Protein AF-A0AB36J7M0-F1 (afdb_monomer)

Structure (mmCIF, N/CA/C/O backbone):
data_AF-A0AB36J7M0-F1
#
_entry.id   AF-A0AB36J7M0-F1
#
loop_
_atom_site.group_PDB
_atom_site.id
_atom_site.type_symbol
_atom_site.label_atom_id
_atom_site.label_alt_id
_atom_site.label_comp_id
_atom_site.label_asym_id
_atom_site.label_entity_id
_atom_site.label_seq_id
_atom_site.pdbx_PDB_ins_code
_atom_site.Cartn_x
_atom_site.Cartn_y
_atom_site.Cartn_z
_atom_site.occupancy
_atom_site.B_iso_or_equiv
_atom_site.auth_seq_id
_atom_site.auth_comp_id
_atom_site.auth_asym_id
_atom_site.auth_atom_id
_atom_site.pdbx_PDB_model_num
ATOM 1 N N . MET A 1 1 ? 57.079 -39.376 -57.443 1.00 35.09 1 MET A N 1
ATOM 2 C CA . MET A 1 1 ? 57.302 -38.220 -56.538 1.00 35.09 1 MET A CA 1
ATOM 3 C C . MET A 1 1 ? 55.930 -37.737 -56.075 1.00 35.09 1 MET A C 1
ATOM 5 O O . MET A 1 1 ? 55.043 -37.752 -56.910 1.00 35.09 1 MET A O 1
ATOM 9 N N . LEU A 1 2 ? 55.649 -37.366 -54.824 1.00 32.50 2 LEU A N 1
ATOM 10 C CA . LEU A 1 2 ? 56.420 -37.391 -53.570 1.00 32.50 2 LEU A CA 1
ATOM 11 C C . LEU A 1 2 ? 55.411 -37.591 -52.403 1.00 32.50 2 LEU A C 1
ATOM 13 O O . LEU A 1 2 ? 54.266 -37.167 -52.522 1.00 32.50 2 LEU A O 1
ATOM 17 N N . LYS A 1 3 ? 55.799 -38.225 -51.286 1.00 41.00 3 LYS A N 1
ATOM 18 C CA . LYS A 1 3 ? 54.944 -38.325 -50.079 1.00 41.00 3 LYS A CA 1
ATOM 19 C C . LYS A 1 3 ? 54.839 -36.967 -49.371 1.00 41.00 3 LYS A C 1
ATOM 21 O O . LYS A 1 3 ? 55.890 -36.408 -49.084 1.00 41.00 3 LYS A O 1
ATOM 26 N N . VAL A 1 4 ? 53.648 -36.589 -48.891 1.00 39.72 4 VAL A N 1
ATOM 27 C CA . VAL A 1 4 ? 53.460 -36.033 -47.529 1.00 39.72 4 VAL A CA 1
ATOM 28 C C . VAL A 1 4 ? 52.104 -36.489 -46.975 1.00 39.72 4 VAL A C 1
ATOM 30 O O . VAL A 1 4 ? 51.071 -36.315 -47.60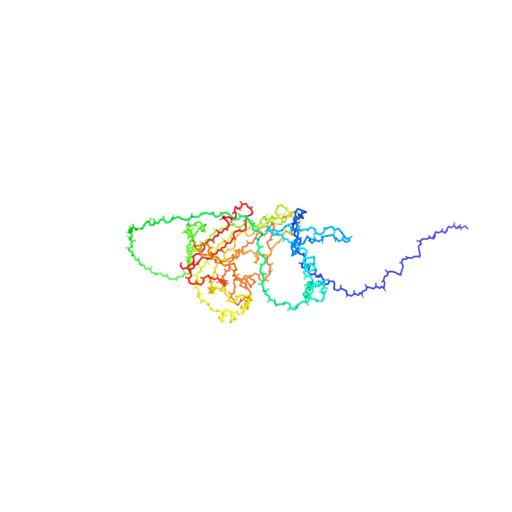9 1.00 39.72 4 VAL A O 1
ATOM 33 N N . THR A 1 5 ? 52.107 -37.058 -45.771 1.00 45.00 5 THR A N 1
ATOM 34 C CA . THR A 1 5 ? 50.907 -37.370 -44.978 1.00 45.00 5 THR A CA 1
ATOM 35 C C . THR A 1 5 ? 50.691 -36.312 -43.898 1.00 45.00 5 THR A C 1
ATOM 37 O O . THR A 1 5 ? 51.617 -36.069 -43.125 1.00 45.00 5 THR A O 1
ATOM 40 N N . SER A 1 6 ? 49.473 -35.791 -43.726 1.00 40.50 6 SER A N 1
ATOM 41 C CA . SER A 1 6 ? 49.080 -35.090 -42.493 1.00 40.50 6 SER A CA 1
ATOM 42 C C . SER A 1 6 ? 47.800 -35.691 -41.894 1.00 40.50 6 SER A C 1
ATOM 44 O O . SER A 1 6 ? 46.686 -35.541 -42.388 1.00 40.50 6 SER A O 1
ATOM 46 N N . LYS A 1 7 ? 47.965 -36.412 -40.779 1.00 42.62 7 LYS A N 1
ATOM 47 C CA . LYS A 1 7 ? 46.852 -36.914 -39.964 1.00 42.62 7 LYS A CA 1
ATOM 48 C C . LYS A 1 7 ? 46.226 -35.739 -39.201 1.00 42.62 7 LYS A C 1
ATOM 50 O O . LYS A 1 7 ? 46.740 -35.415 -38.133 1.00 42.62 7 LYS A O 1
ATOM 55 N N . LYS A 1 8 ? 45.173 -35.089 -39.726 1.00 42.97 8 LYS A N 1
ATOM 56 C CA . LYS A 1 8 ? 44.346 -34.127 -38.946 1.00 42.97 8 LYS A CA 1
AT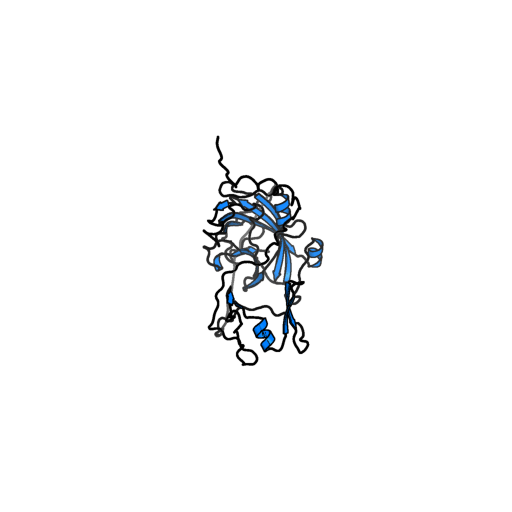OM 57 C C . LYS A 1 8 ? 42.982 -33.704 -39.533 1.00 42.97 8 LYS A C 1
ATOM 59 O O . LYS A 1 8 ? 42.372 -32.798 -38.982 1.00 42.97 8 LYS A O 1
ATOM 64 N N . VAL A 1 9 ? 42.473 -34.345 -40.593 1.00 50.34 9 VAL A N 1
ATOM 65 C CA . VAL A 1 9 ? 41.212 -33.937 -41.271 1.00 50.34 9 VAL A CA 1
ATOM 66 C C . VAL A 1 9 ? 40.204 -35.097 -41.369 1.00 50.34 9 VAL A C 1
ATOM 68 O O . VAL A 1 9 ? 39.652 -35.377 -42.424 1.00 50.34 9 VAL A O 1
ATOM 71 N N . MET A 1 10 ? 39.997 -35.829 -40.271 1.00 41.22 10 MET A N 1
ATOM 72 C CA . MET A 1 10 ? 39.052 -36.957 -40.227 1.00 41.22 10 MET A CA 1
ATOM 73 C C . MET A 1 10 ? 38.402 -37.079 -38.838 1.00 41.22 10 MET A C 1
ATOM 75 O O . MET A 1 10 ? 38.705 -38.024 -38.122 1.00 41.22 10 MET A O 1
ATOM 79 N N . SER A 1 11 ? 37.589 -36.080 -38.449 1.00 41.00 11 SER A N 1
ATOM 80 C CA . SER A 1 11 ? 36.655 -36.109 -37.293 1.00 41.00 11 SER A CA 1
ATOM 81 C C . SER A 1 11 ? 35.756 -34.848 -37.216 1.00 41.00 11 SER A C 1
ATOM 83 O O . SER A 1 11 ? 35.713 -34.187 -36.184 1.00 41.00 11 SER A O 1
ATOM 85 N N . ILE A 1 12 ? 35.045 -34.464 -38.291 1.00 45.06 12 ILE A N 1
ATOM 86 C CA . ILE A 1 12 ? 34.034 -33.368 -38.244 1.00 45.06 12 ILE A CA 1
ATOM 87 C C . ILE A 1 12 ? 32.788 -33.690 -39.106 1.00 45.06 12 ILE A C 1
ATOM 89 O O . ILE A 1 12 ? 32.319 -32.853 -39.867 1.00 45.06 12 ILE A O 1
ATOM 93 N N . ILE A 1 13 ? 32.261 -34.923 -39.045 1.00 46.50 13 ILE A N 1
ATOM 94 C CA . ILE A 1 13 ? 30.996 -35.301 -39.734 1.00 46.50 13 ILE A CA 1
ATOM 95 C C . ILE A 1 13 ? 29.993 -36.031 -38.801 1.00 46.50 13 ILE A C 1
ATOM 97 O O . ILE A 1 13 ? 28.853 -36.269 -39.184 1.00 46.50 13 ILE A O 1
ATOM 101 N N . THR A 1 14 ? 30.334 -36.291 -37.529 1.00 41.34 14 THR A N 1
ATOM 102 C CA . THR A 1 14 ? 29.468 -37.058 -36.598 1.00 41.34 14 THR A CA 1
ATOM 103 C C . THR A 1 14 ? 29.091 -36.299 -35.316 1.00 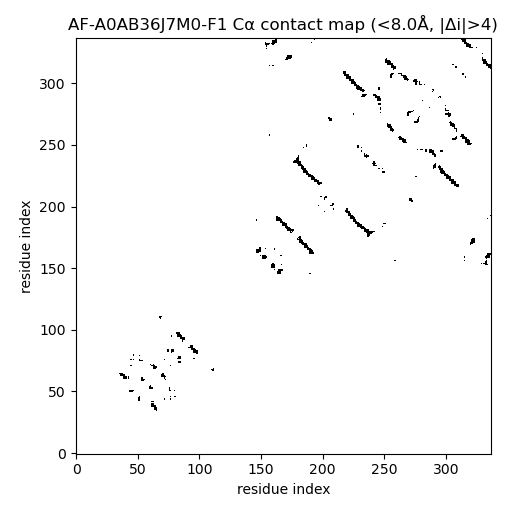41.34 14 THR A C 1
ATOM 105 O O . THR A 1 14 ? 29.017 -36.884 -34.241 1.00 41.34 14 THR A O 1
ATOM 108 N N . VAL A 1 15 ? 28.843 -34.986 -35.417 1.00 42.41 15 VAL A N 1
ATOM 109 C CA . VAL A 1 15 ? 28.252 -34.156 -34.338 1.00 42.41 15 VAL A CA 1
ATOM 110 C C . VAL A 1 15 ? 27.216 -33.185 -34.935 1.00 42.41 15 VAL A C 1
ATOM 112 O O . VAL A 1 15 ? 27.297 -31.974 -34.769 1.00 42.41 15 VAL A O 1
ATOM 115 N N . SER A 1 16 ? 26.268 -33.705 -35.724 1.00 41.97 16 SER A N 1
ATOM 116 C CA . SER A 1 16 ? 25.230 -32.888 -36.389 1.00 41.97 16 SER A CA 1
ATOM 117 C C . SER A 1 16 ? 23.841 -33.554 -36.432 1.00 41.97 16 SER A C 1
ATOM 119 O O . SER A 1 16 ? 22.964 -33.130 -37.177 1.00 41.97 16 SER A O 1
ATOM 121 N N . SER A 1 17 ? 23.618 -34.611 -35.641 1.00 43.66 17 SER A N 1
ATOM 122 C CA . SER A 1 17 ? 22.370 -35.391 -35.681 1.00 43.66 17 SER A CA 1
ATOM 123 C C . SER A 1 17 ? 21.998 -36.070 -34.353 1.00 43.66 17 SER A C 1
ATOM 125 O O . SER A 1 17 ? 21.640 -37.244 -34.325 1.00 43.66 17 SER A O 1
ATOM 127 N N . MET A 1 18 ? 22.036 -35.333 -33.237 1.00 41.38 18 MET A N 1
ATOM 128 C CA . MET A 1 18 ? 21.313 -35.708 -32.011 1.00 41.38 18 MET A CA 1
ATOM 129 C C . MET A 1 18 ? 20.984 -34.450 -31.183 1.00 41.38 18 MET A C 1
ATOM 131 O O . MET A 1 18 ? 21.770 -33.508 -31.178 1.00 41.38 18 MET A O 1
ATOM 135 N N . LEU A 1 19 ? 19.848 -34.465 -30.471 1.00 39.62 19 LEU A N 1
ATOM 136 C CA . LEU A 1 19 ? 19.297 -33.384 -29.625 1.00 39.62 19 LEU A CA 1
ATOM 137 C C . LEU A 1 19 ? 18.704 -32.161 -30.362 1.00 39.62 19 LEU A C 1
ATOM 139 O O . LEU A 1 19 ? 18.972 -31.009 -30.035 1.00 39.62 19 LEU A O 1
ATOM 143 N N . LEU A 1 20 ? 17.720 -32.427 -31.225 1.00 47.66 20 LEU A N 1
ATOM 144 C CA . LEU A 1 20 ? 16.439 -31.732 -31.058 1.00 47.66 20 LEU A CA 1
ATOM 145 C C . LEU A 1 20 ? 15.620 -32.510 -30.019 1.00 47.66 20 LEU A C 1
ATOM 147 O O . LEU A 1 20 ? 15.006 -33.524 -30.335 1.00 47.66 20 LEU A O 1
ATOM 151 N N . ALA A 1 21 ? 15.645 -32.047 -28.772 1.00 42.97 21 ALA A N 1
ATOM 152 C CA . ALA A 1 21 ? 14.734 -32.482 -27.719 1.00 42.97 21 ALA A CA 1
ATOM 153 C C . ALA A 1 21 ? 14.310 -31.239 -26.934 1.00 42.97 21 ALA A C 1
ATOM 155 O O . ALA A 1 21 ? 15.154 -30.518 -26.403 1.00 42.97 21 ALA A O 1
ATOM 156 N N . VAL A 1 22 ? 13.007 -30.955 -26.914 1.00 47.84 22 VAL A N 1
ATOM 157 C CA . VAL A 1 22 ? 12.466 -29.766 -26.253 1.00 47.84 22 VAL A CA 1
ATOM 158 C C . VAL A 1 22 ? 12.543 -29.963 -24.743 1.00 47.84 22 VAL A C 1
ATOM 160 O O . VAL A 1 22 ? 11.798 -30.756 -24.176 1.00 47.84 22 VAL A O 1
ATOM 163 N N . GLY A 1 23 ? 13.434 -29.218 -24.096 1.00 38.03 23 GLY A N 1
ATOM 164 C CA . GLY A 1 23 ? 13.417 -29.003 -22.657 1.00 38.03 23 GLY A CA 1
ATOM 165 C C . GLY A 1 23 ? 12.999 -27.568 -22.385 1.00 38.03 23 GLY A C 1
ATOM 166 O O . GLY A 1 23 ? 13.836 -26.670 -22.441 1.00 38.03 23 GLY A O 1
ATOM 167 N N . ALA A 1 24 ? 11.719 -27.344 -22.084 1.00 39.50 24 ALA A N 1
ATOM 168 C CA . ALA A 1 24 ? 11.318 -26.102 -21.442 1.00 39.50 24 ALA A CA 1
ATOM 169 C C . ALA A 1 24 ? 11.944 -26.097 -20.042 1.00 39.50 24 ALA A C 1
ATOM 171 O O . ALA A 1 24 ? 11.432 -26.738 -19.123 1.00 39.50 24 ALA A O 1
ATOM 172 N N . VAL A 1 25 ? 13.075 -25.405 -19.884 1.00 37.62 25 VAL A N 1
ATOM 173 C CA . VAL A 1 25 ? 13.572 -25.045 -18.557 1.00 37.62 25 VAL A CA 1
ATOM 174 C C . VAL A 1 25 ? 12.597 -24.035 -17.975 1.00 37.62 25 VAL A C 1
ATOM 176 O O . VAL A 1 25 ? 12.701 -22.832 -18.198 1.00 37.62 25 VAL A O 1
ATOM 179 N N . ALA A 1 26 ? 11.610 -24.551 -17.244 1.00 35.88 26 ALA A N 1
ATOM 180 C CA . ALA A 1 26 ? 10.888 -23.755 -16.277 1.00 35.88 26 ALA A CA 1
ATOM 181 C C . ALA A 1 26 ? 11.939 -23.176 -15.325 1.00 35.88 26 ALA A C 1
ATOM 183 O O . ALA A 1 26 ? 12.545 -23.907 -14.538 1.00 35.88 26 ALA A O 1
ATOM 184 N N . TYR A 1 27 ? 12.188 -21.873 -15.437 1.00 39.06 27 TYR A N 1
ATOM 185 C CA . TYR A 1 27 ? 12.882 -21.145 -14.391 1.00 39.06 27 TYR A CA 1
ATOM 186 C C . TYR A 1 27 ? 11.991 -21.255 -13.159 1.00 39.06 27 TYR A C 1
ATOM 188 O O . TYR A 1 27 ? 10.945 -20.614 -13.087 1.00 39.06 27 TYR A O 1
ATOM 196 N N . ALA A 1 28 ? 12.369 -22.133 -12.230 1.00 34.78 28 ALA A N 1
ATOM 197 C CA . ALA A 1 28 ? 11.781 -22.136 -10.906 1.00 34.78 28 ALA A CA 1
ATOM 198 C C . ALA A 1 28 ? 12.057 -20.752 -10.319 1.00 34.78 28 ALA A C 1
ATOM 200 O O . ALA A 1 28 ? 13.218 -20.409 -10.085 1.00 34.78 28 ALA A O 1
ATOM 201 N N . ASP A 1 29 ? 11.001 -19.955 -10.157 1.00 37.56 29 ASP A N 1
ATOM 202 C CA . ASP A 1 29 ? 11.096 -18.657 -9.506 1.00 37.56 29 ASP A CA 1
ATOM 203 C C . ASP A 1 29 ? 11.651 -18.897 -8.101 1.00 37.56 29 ASP A C 1
ATOM 205 O O . ASP A 1 29 ? 11.063 -19.621 -7.288 1.00 37.56 29 ASP A O 1
ATOM 209 N N . THR A 1 30 ? 12.868 -18.417 -7.857 1.00 47.38 30 THR A N 1
ATOM 210 C CA . THR A 1 30 ? 13.580 -18.761 -6.636 1.00 47.38 30 THR A CA 1
ATOM 211 C C . THR A 1 30 ? 12.967 -17.959 -5.502 1.00 47.38 30 THR A C 1
ATOM 213 O O . THR A 1 30 ? 13.294 -16.788 -5.318 1.00 47.38 30 THR A O 1
ATOM 216 N N . THR A 1 31 ? 12.149 -18.616 -4.679 1.00 58.88 31 THR A N 1
ATOM 217 C CA . THR A 1 31 ? 11.557 -18.067 -3.440 1.00 58.88 31 THR A CA 1
ATOM 218 C C . THR A 1 31 ? 12.595 -17.509 -2.449 1.00 58.88 31 THR A C 1
ATOM 220 O O . THR A 1 31 ? 12.252 -16.811 -1.494 1.00 58.88 31 THR A O 1
ATOM 223 N N . LEU A 1 32 ? 13.880 -17.776 -2.696 1.00 55.44 32 LEU A N 1
ATOM 224 C CA . LEU A 1 32 ? 15.046 -17.239 -2.007 1.00 55.44 32 LEU A CA 1
ATOM 225 C C . LEU A 1 32 ? 15.259 -15.742 -2.299 1.00 55.44 32 LEU A C 1
ATOM 227 O O . LEU A 1 32 ? 15.949 -15.356 -3.244 1.00 55.44 32 LEU A O 1
ATOM 231 N N . LYS A 1 33 ? 14.751 -14.880 -1.414 1.00 72.38 33 LYS A N 1
ATOM 232 C CA . LYS A 1 33 ? 15.127 -13.459 -1.379 1.00 72.38 33 LYS A CA 1
ATOM 233 C C . LYS A 1 33 ? 16.493 -13.288 -0.711 1.00 72.38 33 LYS A C 1
ATOM 235 O O . LYS A 1 33 ? 16.697 -13.713 0.425 1.00 72.38 33 LYS A O 1
ATOM 240 N N . LYS A 1 34 ? 17.434 -12.624 -1.389 1.00 71.75 34 LYS A N 1
ATOM 241 C CA . LYS A 1 34 ? 18.736 -12.279 -0.800 1.00 71.75 34 LYS A CA 1
ATOM 242 C C . LYS A 1 34 ? 18.584 -11.106 0.171 1.00 71.75 34 LYS A C 1
ATOM 244 O O . LYS A 1 34 ? 18.321 -9.986 -0.256 1.00 71.75 34 LYS A O 1
ATOM 249 N N . ILE A 1 35 ? 18.826 -11.363 1.453 1.00 81.44 35 ILE A N 1
ATOM 250 C CA . ILE A 1 35 ? 18.864 -10.351 2.517 1.00 81.44 35 ILE A CA 1
ATOM 251 C C . ILE A 1 35 ? 20.303 -9.948 2.878 1.00 81.44 35 ILE A C 1
ATOM 253 O O . ILE A 1 35 ? 21.264 -10.632 2.518 1.00 81.44 35 ILE A O 1
ATOM 257 N N . SER A 1 36 ? 20.450 -8.841 3.610 1.00 77.75 36 SER A N 1
ATOM 258 C CA . SER A 1 36 ? 21.698 -8.442 4.273 1.00 77.75 36 SER A CA 1
ATOM 259 C C . SER A 1 36 ? 21.489 -8.501 5.782 1.00 77.75 36 SER A C 1
ATOM 261 O O . SER A 1 36 ? 20.632 -7.795 6.304 1.00 77.75 36 SER A O 1
ATOM 263 N N . ALA A 1 37 ? 22.258 -9.336 6.475 1.00 87.69 37 ALA A N 1
ATOM 264 C CA . ALA A 1 37 ? 22.103 -9.614 7.900 1.00 87.69 37 ALA A CA 1
ATOM 265 C C . ALA A 1 37 ? 23.474 -9.799 8.572 1.00 87.69 37 ALA A C 1
ATOM 267 O O . ALA A 1 37 ? 24.470 -10.049 7.889 1.00 87.69 37 ALA A O 1
ATOM 268 N N . TYR A 1 38 ? 23.525 -9.699 9.901 1.00 83.81 38 TYR A N 1
ATOM 269 C CA . TYR A 1 38 ? 24.765 -9.814 10.676 1.00 83.81 38 TYR A CA 1
ATOM 270 C C . TYR A 1 38 ? 24.771 -11.093 11.512 1.00 83.81 38 TYR A C 1
ATOM 272 O O . TYR A 1 38 ? 23.835 -11.325 12.267 1.00 83.81 38 TYR A O 1
ATOM 280 N N . GLN A 1 39 ? 25.832 -11.898 11.447 1.00 88.75 39 GLN A N 1
ATOM 281 C CA . GLN A 1 39 ? 26.049 -12.950 12.447 1.00 88.75 39 GLN A CA 1
ATOM 282 C C . GLN A 1 39 ? 26.541 -12.323 13.757 1.00 88.75 39 GLN A C 1
ATOM 284 O O . GLN A 1 39 ? 27.444 -11.487 13.739 1.00 88.75 39 GLN A O 1
ATOM 289 N N . ASN A 1 40 ? 25.974 -12.738 14.890 1.00 86.44 40 ASN A N 1
ATOM 290 C CA . ASN A 1 40 ? 26.329 -12.224 16.209 1.00 86.44 40 ASN A CA 1
ATOM 291 C C . ASN A 1 40 ? 26.770 -13.356 17.149 1.00 86.44 40 ASN A C 1
ATOM 293 O O . ASN A 1 40 ? 25.959 -14.017 17.795 1.00 86.44 40 ASN A O 1
ATOM 297 N N . ALA A 1 41 ? 28.087 -13.544 17.256 1.00 87.94 41 ALA A N 1
ATOM 298 C CA . ALA A 1 41 ? 28.698 -14.562 18.108 1.00 87.94 41 ALA A CA 1
ATOM 299 C C . ALA A 1 41 ? 28.610 -14.274 19.622 1.00 87.94 41 ALA A C 1
ATOM 301 O O . ALA A 1 41 ? 28.961 -15.146 20.418 1.00 87.94 41 ALA A O 1
ATOM 302 N N . ALA A 1 42 ? 28.159 -13.081 20.032 1.00 86.31 42 ALA A N 1
ATOM 303 C CA . ALA A 1 42 ? 27.985 -12.733 21.443 1.00 86.31 42 ALA A CA 1
ATOM 304 C C . ALA A 1 42 ? 26.656 -13.241 22.036 1.00 86.31 42 ALA A C 1
ATOM 306 O O . ALA A 1 42 ? 26.522 -13.293 23.256 1.00 86.31 42 ALA A O 1
ATOM 307 N N . ILE A 1 43 ? 25.686 -13.629 21.199 1.00 86.81 43 IL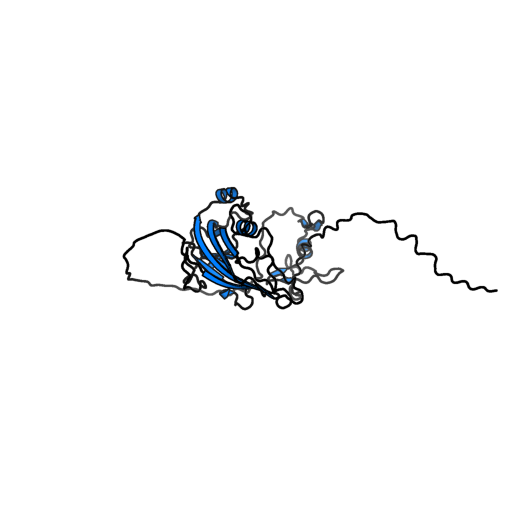E A N 1
ATOM 308 C CA . ILE A 1 43 ? 24.388 -14.140 21.656 1.00 86.81 43 ILE A CA 1
ATOM 309 C C . ILE A 1 43 ? 24.517 -15.625 22.016 1.00 86.81 43 ILE A C 1
ATOM 311 O O . ILE A 1 43 ? 24.821 -16.465 21.166 1.00 86.81 43 ILE A O 1
ATOM 315 N N . SER A 1 44 ? 24.263 -15.956 23.283 1.00 87.56 44 SER A N 1
ATOM 316 C CA . SER A 1 44 ? 24.051 -17.331 23.738 1.00 87.56 44 SER A CA 1
ATOM 317 C C . SER A 1 44 ? 22.592 -17.747 23.566 1.00 87.56 44 SER A C 1
ATOM 319 O O . SER A 1 44 ? 21.674 -16.960 23.770 1.00 87.56 44 SER A O 1
ATOM 321 N N . ILE A 1 45 ? 22.390 -19.016 23.216 1.00 89.88 45 ILE A N 1
ATOM 322 C CA . ILE A 1 45 ? 21.083 -19.673 23.231 1.00 89.88 45 ILE A CA 1
ATOM 323 C C . ILE A 1 45 ? 21.086 -20.625 24.425 1.00 89.88 45 ILE A C 1
ATOM 325 O O . ILE A 1 45 ? 22.006 -21.435 24.562 1.00 89.88 45 ILE A O 1
ATOM 329 N N . GLU A 1 46 ? 20.067 -20.530 25.273 1.00 90.69 46 GLU A N 1
ATOM 330 C CA . GLU A 1 46 ? 19.882 -21.386 26.444 1.00 90.69 46 GLU A CA 1
ATOM 331 C C . GLU A 1 46 ? 18.485 -22.009 26.423 1.00 90.69 46 GLU A C 1
ATOM 333 O O . GLU A 1 46 ? 17.504 -21.347 26.090 1.00 90.69 46 GLU A O 1
ATOM 338 N N . VAL A 1 47 ? 18.413 -23.291 26.771 1.00 87.44 47 VAL A N 1
ATOM 339 C CA . VAL A 1 47 ? 17.182 -24.072 26.940 1.00 87.44 47 VAL A CA 1
ATOM 340 C C . VAL A 1 47 ? 17.274 -24.730 28.310 1.00 87.44 47 VAL A C 1
ATOM 342 O O . VAL A 1 47 ? 18.301 -25.327 28.619 1.00 87.44 47 VAL A O 1
ATOM 345 N N . ASP A 1 48 ? 16.254 -24.563 29.153 1.00 87.56 48 ASP A N 1
ATOM 346 C CA . ASP A 1 48 ? 16.228 -25.056 30.542 1.00 87.56 48 ASP A CA 1
ATOM 347 C C . ASP A 1 48 ? 17.505 -24.701 31.338 1.00 87.56 48 ASP A C 1
ATOM 349 O O . ASP A 1 48 ? 18.104 -25.520 32.036 1.00 87.56 48 ASP A O 1
ATOM 353 N N . ASN A 1 49 ? 17.963 -23.451 31.172 1.00 87.50 49 ASN A N 1
ATOM 354 C CA . ASN A 1 49 ? 19.212 -22.902 31.722 1.00 87.50 49 ASN A CA 1
ATOM 355 C C . ASN A 1 49 ? 20.497 -23.658 31.315 1.00 87.50 49 ASN A C 1
ATOM 357 O O . ASN A 1 49 ? 21.544 -23.478 31.937 1.00 87.50 49 ASN A O 1
ATOM 361 N N . GLN A 1 50 ? 20.448 -24.489 30.269 1.00 85.19 50 GLN A N 1
ATOM 362 C CA . GLN A 1 50 ? 21.608 -25.130 29.653 1.00 85.19 50 GLN A CA 1
ATOM 363 C C . GLN A 1 50 ? 21.946 -24.461 28.320 1.00 85.19 50 GLN A C 1
ATOM 365 O O . GLN A 1 50 ? 21.089 -24.262 27.458 1.00 85.19 50 GLN A O 1
ATOM 370 N N . LYS A 1 51 ? 23.226 -24.135 28.123 1.00 89.81 51 LYS A N 1
ATOM 371 C CA . LYS A 1 51 ? 23.707 -23.514 26.886 1.00 89.81 51 LYS A CA 1
ATOM 372 C C . LYS A 1 51 ? 23.672 -24.506 25.725 1.00 89.81 51 LYS A C 1
ATOM 374 O O . LYS A 1 51 ? 24.337 -25.540 25.759 1.00 89.81 51 LYS A O 1
ATOM 379 N N . VAL A 1 52 ? 22.950 -24.151 24.667 1.00 90.81 52 VAL A N 1
ATOM 380 C CA . VAL A 1 52 ? 22.837 -24.957 23.448 1.00 90.81 52 VAL A CA 1
ATOM 381 C C . VAL A 1 52 ? 24.162 -24.929 22.682 1.00 90.81 52 VAL A C 1
ATOM 383 O O . VAL A 1 52 ? 24.753 -23.868 22.459 1.00 90.81 52 VAL A O 1
ATOM 386 N N . ASN A 1 53 ? 24.641 -26.100 22.255 1.00 85.25 53 ASN A N 1
ATOM 387 C CA . ASN A 1 53 ? 25.824 -26.201 21.405 1.00 85.25 53 ASN A CA 1
ATOM 388 C C . ASN A 1 53 ? 25.465 -25.843 19.953 1.00 85.25 53 ASN A C 1
ATOM 390 O O . ASN A 1 53 ? 24.631 -26.500 19.336 1.00 85.25 53 ASN A O 1
ATOM 394 N N . LEU A 1 54 ? 26.118 -24.816 19.405 1.00 85.88 54 LEU A N 1
ATOM 395 C CA . LEU A 1 54 ? 25.882 -24.318 18.042 1.00 85.88 54 LEU A CA 1
ATOM 396 C C . LEU A 1 54 ? 26.905 -24.835 17.018 1.00 85.88 54 LEU A C 1
ATOM 398 O O . LEU A 1 54 ? 26.918 -24.384 15.875 1.00 85.88 54 LEU A O 1
ATOM 402 N N . SER A 1 55 ? 27.781 -25.757 17.415 1.00 82.88 55 SER A N 1
ATOM 403 C CA . SER A 1 55 ? 28.807 -26.335 16.542 1.00 82.88 55 SER A CA 1
ATOM 404 C C . SER A 1 55 ? 28.190 -27.341 15.566 1.00 82.88 55 SER A C 1
ATOM 406 O O . SER A 1 55 ? 27.546 -28.297 15.991 1.00 82.88 55 SER A O 1
ATOM 408 N N . SER A 1 56 ? 28.430 -27.159 14.267 1.00 77.81 56 SER A N 1
ATOM 409 C CA . SER A 1 56 ? 28.095 -28.107 13.198 1.00 77.81 56 SER A CA 1
ATOM 410 C C . SER A 1 56 ? 29.373 -28.582 12.495 1.00 77.81 56 SER A C 1
ATOM 412 O O . SER A 1 56 ? 30.426 -27.953 12.612 1.00 77.81 56 SER A O 1
ATOM 414 N N . SER A 1 57 ? 29.284 -29.661 11.713 1.00 77.94 57 SER A N 1
ATOM 415 C CA . SER A 1 57 ? 30.373 -30.144 10.846 1.00 77.94 57 SER A CA 1
ATOM 416 C C . SER A 1 57 ? 30.820 -29.118 9.799 1.00 77.94 57 SER A C 1
ATOM 418 O O . SER A 1 57 ? 31.929 -29.211 9.284 1.00 77.94 57 SER A O 1
ATOM 420 N N . GLU A 1 58 ? 29.963 -28.142 9.500 1.00 75.00 58 GLU A N 1
ATOM 421 C CA . GLU A 1 58 ? 30.200 -27.064 8.532 1.00 75.00 58 GLU A CA 1
ATOM 422 C C . GLU A 1 58 ? 30.601 -25.731 9.200 1.00 75.00 58 GLU A C 1
ATOM 424 O O . GLU A 1 58 ? 30.779 -24.724 8.518 1.00 75.00 58 GLU A O 1
ATOM 429 N N . GLY A 1 59 ? 30.758 -25.707 10.531 1.00 78.69 59 GLY A N 1
ATOM 430 C CA . GLY A 1 59 ? 31.098 -24.512 11.314 1.00 78.69 59 GLY A CA 1
ATOM 431 C C . GLY A 1 59 ? 30.058 -24.158 12.382 1.00 78.69 59 GLY A C 1
ATOM 432 O O . GLY A 1 59 ? 29.069 -24.862 12.579 1.00 78.69 59 GLY A O 1
ATOM 433 N N . THR A 1 60 ? 30.283 -23.061 13.107 1.00 82.75 60 THR A N 1
ATOM 434 C CA . THR A 1 60 ? 29.386 -22.623 14.190 1.00 82.75 60 THR A CA 1
ATOM 435 C C . THR A 1 60 ? 28.184 -21.855 13.641 1.00 82.75 60 THR A C 1
ATOM 437 O O . THR A 1 60 ? 28.335 -20.843 12.959 1.00 82.75 60 THR A O 1
ATOM 440 N N . MET A 1 61 ? 26.980 -22.307 13.983 1.00 84.75 61 MET A N 1
ATOM 441 C CA . MET A 1 61 ? 25.706 -21.714 13.576 1.00 84.75 61 MET A CA 1
ATOM 442 C C . MET A 1 61 ? 25.330 -20.545 14.500 1.00 84.75 61 MET A C 1
ATOM 444 O O . MET A 1 61 ? 24.423 -20.654 15.326 1.00 84.75 61 MET A O 1
ATOM 448 N N . TYR A 1 62 ? 26.069 -19.437 14.399 1.00 88.38 62 TYR A N 1
ATOM 449 C CA . TYR A 1 62 ? 25.808 -18.230 15.190 1.00 88.38 62 TYR A CA 1
ATOM 450 C C . TYR A 1 62 ? 24.423 -17.623 14.894 1.00 88.38 62 TYR A C 1
ATOM 452 O O . TYR A 1 62 ? 23.996 -17.641 13.735 1.00 88.38 62 TYR A O 1
ATOM 460 N N . PRO A 1 63 ? 23.747 -17.027 15.898 1.00 91.94 63 PRO A N 1
ATOM 461 C CA . PRO A 1 63 ? 22.529 -16.247 15.691 1.00 91.94 63 PRO A CA 1
ATOM 46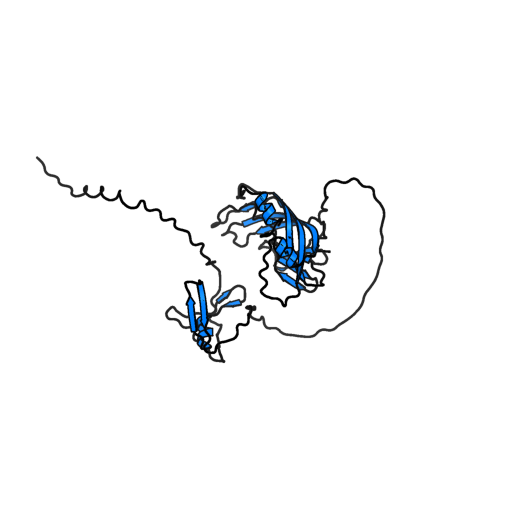2 C C . PRO A 1 63 ? 22.721 -15.121 14.671 1.00 91.94 63 PRO A C 1
ATOM 464 O O . PRO A 1 63 ? 23.808 -14.546 14.554 1.00 91.94 63 PRO A O 1
ATOM 467 N N . ILE A 1 64 ? 21.656 -14.795 13.943 1.00 92.50 64 ILE A N 1
ATOM 468 C CA . ILE A 1 64 ? 21.652 -13.786 12.881 1.00 92.50 64 ILE A CA 1
ATOM 469 C C . ILE A 1 64 ? 20.743 -12.626 13.290 1.00 92.50 64 ILE A C 1
ATOM 471 O O . ILE A 1 64 ? 19.581 -12.842 13.603 1.00 92.50 64 ILE A O 1
ATOM 475 N N . ILE A 1 65 ? 21.242 -11.393 13.230 1.00 86.31 65 ILE A N 1
ATOM 476 C CA . ILE A 1 65 ? 20.436 -10.180 13.381 1.00 86.31 65 ILE A CA 1
ATOM 477 C C . ILE A 1 65 ? 19.949 -9.716 12.011 1.00 86.31 65 ILE A C 1
ATOM 479 O O . ILE A 1 65 ? 20.757 -9.393 11.133 1.00 86.31 65 ILE A O 1
ATOM 483 N N . TYR A 1 66 ? 18.629 -9.632 11.857 1.00 84.75 66 TYR A N 1
ATOM 484 C CA . TYR A 1 66 ? 17.966 -9.069 10.683 1.00 84.75 66 TYR A CA 1
ATOM 485 C C . TYR A 1 66 ? 16.762 -8.219 11.119 1.00 84.75 66 TYR A C 1
ATOM 487 O O . TYR A 1 66 ? 15.980 -8.639 11.965 1.00 84.75 66 TYR A O 1
ATOM 495 N N . GLU A 1 67 ? 16.659 -6.989 10.603 1.00 82.56 67 GLU A N 1
ATOM 496 C CA . GLU A 1 67 ? 15.593 -6.010 10.923 1.00 82.56 67 GLU A CA 1
ATOM 497 C C . GLU A 1 67 ? 15.324 -5.765 12.432 1.00 82.56 67 GLU A C 1
ATOM 499 O O . GLU A 1 67 ? 14.242 -5.336 12.829 1.00 82.56 67 GLU A O 1
ATOM 504 N N . GLY A 1 68 ? 16.332 -5.985 13.286 1.00 80.56 68 GLY A N 1
ATOM 505 C CA . GLY A 1 68 ? 16.229 -5.810 14.742 1.00 80.56 68 GLY A CA 1
ATOM 506 C C . GLY A 1 68 ? 15.708 -7.033 15.509 1.00 80.56 68 GLY A C 1
ATOM 507 O O . GLY A 1 68 ? 15.407 -6.906 16.690 1.00 80.56 68 GLY A O 1
ATOM 508 N N . HIS A 1 69 ? 15.620 -8.196 14.860 1.00 80.94 69 HIS A N 1
ATOM 509 C CA . HIS A 1 69 ? 15.284 -9.477 15.485 1.00 80.94 69 HIS A CA 1
ATOM 510 C C . HIS A 1 69 ? 16.475 -10.448 15.437 1.00 80.94 69 HIS A C 1
ATOM 512 O O . HIS A 1 69 ? 17.202 -10.496 14.436 1.00 80.94 69 HIS A O 1
ATOM 518 N N . SER A 1 70 ? 16.630 -11.262 16.482 1.00 87.00 70 SER A N 1
ATOM 519 C CA . SER A 1 70 ? 17.578 -12.375 16.559 1.00 87.00 70 SER A CA 1
ATOM 520 C C . SER A 1 70 ? 16.971 -13.668 16.019 1.00 87.00 70 SER A C 1
ATOM 522 O O . SER A 1 70 ? 16.115 -14.297 16.636 1.00 87.00 70 SER A O 1
ATOM 524 N N . TYR A 1 71 ? 17.476 -14.120 14.877 1.00 89.38 71 TYR A N 1
ATOM 525 C CA . TYR A 1 71 ? 17.139 -15.401 14.272 1.00 89.38 71 TYR A CA 1
ATOM 526 C C . TYR A 1 71 ? 18.098 -16.478 14.780 1.00 89.38 71 TYR A C 1
ATOM 528 O O . TYR A 1 71 ? 19.321 -16.360 14.664 1.00 89.38 71 TYR A O 1
ATOM 536 N N . VAL A 1 72 ? 17.532 -17.549 15.332 1.00 91.25 72 VAL A N 1
ATOM 537 C CA . VAL A 1 72 ? 18.261 -18.668 15.943 1.00 91.25 72 VAL A CA 1
ATOM 538 C C . VAL A 1 72 ? 18.015 -19.970 15.181 1.00 91.25 72 VAL A C 1
ATOM 540 O O . VAL A 1 72 ? 17.010 -20.125 14.489 1.00 91.25 72 VAL A O 1
ATOM 543 N N . SER A 1 73 ? 18.929 -20.938 15.304 1.00 89.06 73 SER A N 1
ATOM 544 C CA . SER A 1 73 ? 18.760 -22.250 14.670 1.00 89.06 73 SER A CA 1
ATOM 545 C C . SER A 1 73 ? 17.583 -23.006 15.294 1.00 89.06 73 SER A C 1
ATOM 547 O O . SER A 1 73 ? 17.701 -23.568 16.385 1.00 89.06 73 SER A O 1
ATOM 549 N N . ALA A 1 74 ? 16.461 -23.066 14.570 1.00 87.81 74 ALA A N 1
ATOM 550 C CA . ALA A 1 74 ? 15.267 -23.805 14.983 1.00 87.81 74 ALA A CA 1
ATOM 551 C C . ALA A 1 74 ? 15.578 -25.279 15.296 1.00 87.81 74 ALA A C 1
ATOM 553 O O . ALA A 1 74 ? 15.016 -25.837 16.235 1.00 87.81 74 ALA A O 1
ATOM 554 N N . LYS A 1 75 ? 16.522 -25.892 14.563 1.00 88.00 75 LYS A N 1
ATOM 555 C CA . LYS A 1 75 ? 17.021 -27.247 14.835 1.00 88.00 75 LYS A CA 1
ATOM 556 C C . LYS A 1 75 ? 17.708 -27.333 16.199 1.00 88.00 75 LYS A C 1
ATOM 558 O O . LYS A 1 75 ? 17.322 -28.170 17.003 1.00 88.00 75 LYS A O 1
ATOM 563 N N . ALA A 1 76 ? 18.667 -26.448 16.476 1.00 87.25 76 ALA A N 1
ATOM 564 C CA . ALA A 1 76 ? 19.435 -26.486 17.722 1.00 87.25 76 ALA A CA 1
ATOM 565 C C . ALA A 1 76 ? 18.552 -26.250 18.962 1.00 87.25 76 ALA A C 1
ATOM 567 O O . ALA A 1 76 ? 18.680 -26.972 19.946 1.00 87.25 76 ALA A O 1
ATOM 568 N N . VAL A 1 77 ? 17.622 -25.288 18.896 1.00 90.31 77 VAL A N 1
ATOM 569 C CA . VAL A 1 77 ? 16.670 -25.006 19.988 1.00 90.31 77 VAL A CA 1
ATOM 570 C C . VAL A 1 77 ? 15.703 -26.175 20.196 1.00 90.31 77 VAL A C 1
ATOM 572 O O . VAL A 1 77 ? 15.521 -26.638 21.319 1.00 90.31 77 VAL A O 1
ATOM 575 N N . SER A 1 78 ? 15.101 -26.690 19.120 1.00 89.50 78 SER A N 1
ATOM 576 C CA . SER A 1 78 ? 14.085 -27.745 19.228 1.00 89.50 78 SER A CA 1
ATOM 577 C C . SER A 1 78 ? 14.672 -29.086 19.672 1.00 89.50 78 SER A C 1
ATOM 579 O O . SER A 1 78 ? 14.038 -29.801 20.440 1.00 89.50 78 SER A O 1
ATOM 581 N N . GLU A 1 79 ? 15.879 -29.435 19.218 1.00 88.00 79 GLU A N 1
ATOM 582 C CA . GLU A 1 79 ? 16.543 -30.682 19.622 1.00 88.00 79 GLU A CA 1
ATOM 583 C C . GLU A 1 79 ? 17.072 -30.604 21.062 1.00 88.00 79 GLU A C 1
ATOM 585 O O . GLU A 1 79 ? 17.034 -31.608 21.769 1.00 88.00 79 GLU A O 1
ATOM 590 N N . ALA A 1 80 ? 17.447 -29.412 21.549 1.00 88.12 80 ALA A N 1
ATOM 591 C CA . ALA A 1 80 ? 17.702 -29.188 22.975 1.00 88.12 80 ALA A CA 1
ATOM 592 C C . ALA A 1 80 ? 16.430 -29.352 23.835 1.00 88.12 80 ALA A C 1
ATOM 594 O O . ALA A 1 80 ? 16.510 -29.892 24.933 1.00 88.12 80 ALA A O 1
ATOM 595 N N . LEU A 1 81 ? 15.255 -28.985 23.307 1.00 88.69 81 LEU A N 1
ATOM 596 C CA . LEU A 1 81 ? 13.932 -29.252 23.903 1.00 88.69 81 LEU A CA 1
ATOM 597 C C . LEU A 1 81 ? 13.445 -30.712 23.718 1.00 88.69 81 LEU A C 1
ATOM 599 O O . LEU A 1 81 ? 12.282 -31.020 23.985 1.00 88.69 81 LEU A O 1
ATOM 603 N N . GLY A 1 82 ? 14.291 -31.622 23.220 1.00 86.31 82 GLY A N 1
ATOM 604 C CA . GLY A 1 82 ? 13.951 -33.037 23.022 1.00 86.31 82 GLY A CA 1
ATOM 605 C C . GLY A 1 82 ? 12.999 -33.328 21.852 1.00 86.31 82 GLY A C 1
ATOM 606 O O . GLY A 1 82 ? 12.498 -34.447 21.731 1.00 86.31 82 GLY A O 1
ATOM 607 N N . ALA A 1 83 ? 12.730 -32.353 20.979 1.00 90.06 83 ALA A N 1
ATOM 608 C CA . ALA A 1 83 ? 12.011 -32.574 19.727 1.00 90.06 83 ALA A CA 1
ATOM 609 C C . ALA A 1 83 ? 12.949 -33.114 18.630 1.00 90.06 83 ALA A C 1
ATOM 611 O O . ALA A 1 83 ? 14.169 -33.093 18.755 1.00 90.06 83 ALA A O 1
ATOM 612 N N . THR A 1 84 ? 12.381 -33.570 17.512 1.00 87.81 84 THR A N 1
ATOM 613 C CA . THR A 1 84 ? 13.148 -33.926 16.304 1.00 87.81 84 THR A CA 1
ATOM 614 C C . THR A 1 84 ? 12.854 -32.952 15.172 1.00 87.81 84 THR A C 1
ATOM 616 O O . THR A 1 84 ? 11.696 -32.579 14.973 1.00 87.81 84 THR A O 1
ATOM 619 N N . VAL A 1 85 ? 13.884 -32.547 14.416 1.00 88.44 85 VAL A N 1
ATOM 620 C CA . VAL A 1 85 ? 13.734 -31.597 13.301 1.00 88.44 85 VAL A CA 1
ATOM 621 C C . VAL A 1 85 ? 14.204 -32.199 11.981 1.00 88.44 85 VAL A C 1
ATOM 623 O O . VAL A 1 85 ? 15.346 -32.646 11.855 1.00 88.44 85 VAL A O 1
ATOM 626 N N . LYS A 1 86 ? 13.321 -32.185 10.977 1.00 88.06 86 LYS A N 1
ATOM 627 C CA . LYS A 1 86 ? 13.571 -32.711 9.626 1.00 88.06 86 LYS A CA 1
ATOM 628 C C . LYS A 1 86 ? 13.158 -31.702 8.559 1.00 88.06 86 LYS A C 1
ATOM 630 O O . LYS A 1 86 ? 12.131 -31.049 8.694 1.00 88.06 86 LYS A O 1
ATOM 635 N N . TRP A 1 87 ? 13.920 -31.621 7.473 1.00 87.81 87 TRP A N 1
ATOM 636 C CA . TRP A 1 87 ? 13.463 -30.960 6.252 1.00 87.81 87 TRP A CA 1
ATOM 637 C C . TRP A 1 87 ? 12.553 -31.905 5.463 1.00 87.81 87 TRP A C 1
ATOM 639 O O . TRP A 1 87 ? 12.950 -33.025 5.141 1.00 87.81 87 TRP A O 1
ATOM 649 N N . ASP A 1 88 ? 11.343 -31.455 5.148 1.00 82.81 88 ASP A N 1
ATOM 650 C CA . ASP A 1 88 ? 10.430 -32.122 4.228 1.00 82.81 88 ASP A CA 1
ATOM 651 C C . ASP A 1 88 ? 10.487 -31.417 2.874 1.00 82.81 88 ASP A C 1
ATOM 653 O O . ASP A 1 88 ? 9.879 -30.365 2.663 1.00 82.81 88 ASP A O 1
ATOM 657 N N . ASN A 1 89 ? 11.220 -32.024 1.941 1.00 73.19 89 ASN A N 1
ATOM 658 C CA . ASN A 1 89 ? 11.410 -31.468 0.609 1.00 73.19 89 ASN A CA 1
ATOM 659 C C . ASN A 1 89 ? 10.119 -31.444 -0.231 1.00 73.19 89 ASN A C 1
ATOM 661 O O . ASN A 1 89 ? 10.021 -30.644 -1.156 1.00 73.19 89 ASN A O 1
ATOM 665 N N . SER A 1 90 ? 9.129 -32.290 0.074 1.00 76.06 90 SER A N 1
ATOM 666 C CA . SER A 1 90 ? 7.863 -32.326 -0.672 1.00 76.06 90 SER A CA 1
ATOM 667 C C . SER A 1 90 ? 6.958 -31.142 -0.331 1.00 76.06 90 SER A C 1
ATOM 669 O O . SER A 1 90 ? 6.279 -30.613 -1.206 1.00 76.06 90 SER A O 1
ATOM 671 N N . ARG A 1 91 ? 7.002 -30.687 0.928 1.00 83.75 91 ARG A N 1
ATOM 672 C CA . ARG A 1 91 ? 6.232 -29.539 1.434 1.00 83.75 91 ARG A CA 1
ATOM 673 C C . ARG A 1 91 ? 7.055 -28.259 1.592 1.00 83.75 91 ARG A C 1
ATOM 675 O O . ARG A 1 91 ? 6.511 -27.264 2.055 1.00 83.75 91 ARG A O 1
ATOM 682 N N . GLN A 1 92 ? 8.347 -28.293 1.248 1.00 78.69 92 GLN A N 1
ATOM 683 C CA . GLN A 1 92 ? 9.312 -27.208 1.482 1.00 78.69 92 GLN A CA 1
ATOM 684 C C . GLN A 1 92 ? 9.265 -26.694 2.937 1.00 78.69 92 GLN A C 1
ATOM 686 O O . GLN A 1 92 ? 9.260 -25.493 3.196 1.00 78.69 92 GLN A O 1
ATOM 691 N N . ALA A 1 93 ? 9.183 -27.625 3.895 1.00 78.88 93 ALA A N 1
ATOM 692 C CA . ALA A 1 93 ? 8.860 -27.327 5.287 1.00 78.88 93 ALA A CA 1
ATOM 693 C C . ALA A 1 93 ? 9.914 -27.857 6.268 1.00 78.88 93 ALA A C 1
ATOM 695 O O . ALA A 1 93 ? 10.351 -29.006 6.177 1.00 78.88 93 ALA A O 1
ATOM 696 N N . VAL A 1 94 ? 10.255 -27.051 7.277 1.00 84.44 94 VAL A N 1
ATOM 697 C CA . VAL A 1 94 ? 10.970 -27.525 8.471 1.00 84.44 94 VAL A CA 1
ATOM 698 C C . VAL A 1 94 ? 9.946 -28.154 9.415 1.00 84.44 94 VAL A C 1
ATOM 700 O O . VAL A 1 94 ? 9.089 -27.472 9.968 1.00 84.44 94 VAL A O 1
ATOM 703 N N . VAL A 1 95 ? 10.018 -29.470 9.583 1.00 87.38 95 VAL A N 1
ATOM 704 C CA . VAL A 1 95 ? 9.098 -30.258 10.406 1.00 87.38 95 VAL A CA 1
ATOM 705 C C . VAL A 1 95 ? 9.717 -30.472 11.776 1.00 87.38 95 VAL A C 1
ATOM 707 O O . VAL A 1 95 ? 10.726 -31.167 11.894 1.00 87.38 95 VAL A O 1
ATOM 710 N N . ILE A 1 96 ? 9.094 -29.905 12.806 1.00 89.00 96 ILE A N 1
ATOM 711 C CA . ILE A 1 96 ? 9.482 -30.073 14.208 1.00 89.00 96 ILE A CA 1
ATOM 712 C C . ILE A 1 96 ? 8.452 -30.995 14.865 1.00 89.00 96 ILE A C 1
ATOM 714 O O . ILE A 1 96 ? 7.263 -30.692 14.868 1.00 89.00 96 ILE A O 1
ATOM 718 N N . THR A 1 97 ? 8.892 -32.135 15.399 1.00 86.12 97 THR A N 1
ATOM 719 C CA . THR A 1 97 ? 8.026 -33.099 16.099 1.00 86.12 97 THR A CA 1
ATOM 720 C C . THR A 1 97 ? 8.451 -33.194 17.558 1.00 86.12 97 THR A C 1
ATOM 722 O O . THR A 1 97 ? 9.516 -33.738 17.850 1.00 86.12 97 THR A O 1
ATOM 725 N N . SER A 1 98 ? 7.634 -32.658 18.469 1.00 81.62 98 SER A N 1
ATOM 726 C CA . SER A 1 98 ? 7.848 -32.770 19.919 1.00 81.62 98 SER A CA 1
ATOM 727 C C . SER A 1 98 ? 7.635 -34.208 20.400 1.00 81.62 98 SER A C 1
ATOM 729 O O . SER A 1 98 ? 6.678 -34.861 19.983 1.00 81.62 98 SER A O 1
ATOM 731 N N . ALA A 1 99 ? 8.486 -34.681 21.316 1.00 69.00 99 ALA A N 1
ATOM 732 C CA . ALA A 1 99 ? 8.369 -36.012 21.914 1.00 69.00 99 ALA A CA 1
ATOM 733 C C . ALA A 1 99 ? 7.081 -36.212 22.742 1.00 69.00 99 ALA A C 1
ATOM 735 O O . ALA A 1 99 ? 6.637 -37.345 22.903 1.00 69.00 99 ALA A O 1
ATOM 736 N N . ASN A 1 100 ? 6.464 -35.126 23.227 1.00 62.59 100 ASN A N 1
ATOM 737 C CA . ASN A 1 100 ? 5.357 -35.162 24.193 1.00 62.59 100 ASN A CA 1
ATOM 738 C C . ASN A 1 100 ? 4.003 -34.679 23.628 1.00 62.59 100 ASN A C 1
ATOM 740 O O . ASN A 1 100 ? 3.108 -34.347 24.399 1.00 62.59 100 ASN A O 1
ATOM 744 N N . GLY A 1 101 ? 3.834 -34.620 22.299 1.00 55.88 101 GLY A N 1
ATOM 745 C CA . GLY A 1 101 ? 2.528 -34.337 21.675 1.00 55.88 101 GLY A CA 1
ATOM 746 C C . GLY A 1 101 ? 1.967 -32.934 21.957 1.00 55.88 101 GLY A C 1
ATOM 747 O O . GLY A 1 101 ? 0.795 -32.796 22.294 1.00 55.88 101 GLY A O 1
ATOM 748 N N . GLY A 1 102 ? 2.810 -31.901 21.862 1.00 48.47 102 GLY A N 1
ATOM 749 C CA . GLY A 1 102 ? 2.456 -30.530 22.246 1.00 48.47 102 GLY A CA 1
ATOM 750 C C . GLY A 1 102 ? 1.312 -29.893 21.443 1.00 48.47 102 GLY A C 1
ATOM 751 O O . GLY A 1 102 ? 1.230 -30.031 20.222 1.00 48.47 102 GLY A O 1
ATOM 752 N N . THR A 1 103 ? 0.463 -29.142 22.146 1.00 45.06 103 THR A N 1
ATOM 753 C CA . THR A 1 103 ? -0.634 -28.337 21.591 1.00 45.06 103 THR A CA 1
ATOM 754 C C . THR A 1 103 ? -0.097 -27.186 20.736 1.00 45.06 103 THR A C 1
ATOM 756 O O . THR A 1 103 ? 0.754 -26.425 21.193 1.00 45.06 103 THR A O 1
ATOM 759 N N . SER A 1 104 ? -0.612 -27.009 19.517 1.00 39.62 104 SER A N 1
ATOM 760 C CA . SER A 1 104 ? -0.254 -25.863 18.673 1.00 39.62 104 SER A CA 1
ATOM 761 C C . SER A 1 104 ? -0.902 -24.571 19.174 1.00 39.62 104 SER A C 1
ATOM 763 O O . SER A 1 104 ? -2.103 -24.372 19.006 1.00 39.62 104 SER A O 1
ATOM 765 N N . THR A 1 105 ? -0.098 -23.669 19.730 1.00 38.72 105 THR A N 1
ATOM 766 C CA . THR A 1 105 ? -0.431 -22.247 19.873 1.00 38.72 105 THR A CA 1
ATOM 767 C C . THR A 1 105 ? 0.318 -21.446 18.810 1.00 38.72 105 THR A C 1
ATOM 769 O O . THR A 1 105 ? 1.497 -21.688 18.554 1.00 38.72 105 THR A O 1
ATOM 772 N N . SER A 1 106 ? -0.367 -20.501 18.164 1.00 34.66 106 SER A N 1
ATOM 773 C CA . SER A 1 106 ? 0.285 -19.562 17.249 1.00 34.66 106 SER A CA 1
ATOM 774 C C . SER A 1 106 ? 0.995 -18.493 18.076 1.00 34.66 106 SER A C 1
ATOM 776 O O . SER A 1 106 ? 0.359 -17.839 18.901 1.00 34.66 106 SER A O 1
ATOM 778 N N . VAL A 1 107 ? 2.303 -18.334 17.884 1.00 39.97 107 VAL A N 1
ATOM 779 C CA . VAL A 1 107 ? 3.111 -17.301 18.544 1.00 39.97 107 VAL A CA 1
ATOM 780 C C . VAL A 1 107 ? 3.776 -16.469 17.457 1.00 39.97 107 VAL A C 1
ATOM 782 O O . VAL A 1 107 ? 4.470 -17.009 16.594 1.00 39.97 107 VAL A O 1
ATOM 785 N N . VAL A 1 108 ? 3.549 -15.158 17.487 1.00 46.03 108 VAL A N 1
ATOM 786 C CA . VAL A 1 108 ? 4.178 -14.209 16.564 1.00 46.03 108 VAL A CA 1
ATOM 787 C C . VAL A 1 108 ? 5.587 -13.880 17.080 1.00 46.03 108 VAL A C 1
ATOM 789 O O . VAL A 1 108 ? 5.734 -13.627 18.274 1.00 46.03 108 VAL A O 1
ATOM 792 N N . PRO A 1 109 ? 6.633 -13.878 16.231 1.00 42.47 109 PRO A N 1
ATOM 793 C CA . PRO A 1 109 ? 7.961 -13.430 16.641 1.00 42.47 109 PRO A CA 1
ATOM 794 C C . PRO A 1 109 ? 7.982 -11.925 16.949 1.00 42.47 109 PRO A C 1
ATOM 796 O O . PRO A 1 109 ? 7.897 -11.092 16.044 1.00 42.47 109 PRO A O 1
ATOM 799 N N . ASP A 1 110 ? 8.130 -11.580 18.225 1.00 52.31 110 ASP A N 1
ATOM 800 C CA . ASP A 1 110 ? 8.339 -10.202 18.672 1.00 52.31 110 ASP A CA 1
ATOM 801 C C . ASP A 1 110 ? 9.734 -9.669 18.292 1.00 52.31 110 ASP A C 1
ATOM 803 O O . ASP A 1 110 ? 10.638 -10.409 17.888 1.00 52.31 110 ASP A O 1
ATOM 807 N N . LYS A 1 111 ? 9.917 -8.350 18.426 1.00 49.53 111 LYS A N 1
ATOM 808 C CA . LYS A 1 111 ? 11.246 -7.715 18.409 1.00 49.53 111 LYS A CA 1
ATOM 809 C C . LYS A 1 111 ? 11.959 -7.972 19.727 1.00 49.53 111 LYS A C 1
ATOM 811 O O . LYS A 1 111 ? 11.333 -7.930 20.784 1.00 49.53 111 LYS A O 1
ATOM 816 N N . ASP A 1 112 ? 13.275 -8.164 19.669 1.00 52.69 112 ASP A N 1
ATOM 817 C CA . ASP A 1 112 ? 14.077 -8.309 20.881 1.00 52.69 112 ASP A CA 1
ATOM 818 C C . ASP A 1 112 ? 13.965 -7.034 21.729 1.00 52.69 112 ASP A C 1
ATOM 820 O O . ASP A 1 112 ? 14.170 -5.920 21.240 1.00 52.69 112 ASP A O 1
ATOM 824 N N . ASN A 1 113 ? 13.611 -7.196 23.005 1.00 41.69 113 ASN A N 1
ATOM 825 C CA . ASN A 1 113 ? 13.281 -6.077 23.884 1.00 41.69 113 ASN A CA 1
ATOM 826 C C . ASN A 1 113 ? 14.450 -5.088 24.037 1.00 41.69 113 ASN A C 1
ATOM 828 O O . ASN A 1 113 ? 15.442 -5.364 24.717 1.00 41.69 113 ASN A O 1
ATOM 832 N N . THR A 1 114 ? 14.273 -3.867 23.527 1.00 39.72 114 THR A N 1
ATOM 833 C CA . THR A 1 114 ? 14.983 -2.699 24.058 1.00 39.72 114 THR A CA 1
ATOM 834 C C . THR A 1 114 ? 14.564 -2.505 25.514 1.00 39.72 114 THR A C 1
ATOM 836 O O . THR A 1 114 ? 13.377 -2.339 25.791 1.00 39.72 114 THR A O 1
ATOM 839 N N . VAL A 1 115 ? 15.529 -2.545 26.436 1.00 31.30 115 VAL A N 1
ATOM 840 C CA . VAL A 1 115 ? 15.297 -2.566 27.891 1.00 31.30 115 VAL A CA 1
ATOM 841 C C . VAL A 1 115 ? 14.349 -1.446 28.338 1.00 31.30 115 VAL A C 1
ATOM 843 O O . VAL A 1 115 ? 14.675 -0.264 28.242 1.00 31.30 115 VAL A O 1
ATOM 846 N N . ALA A 1 116 ? 13.184 -1.823 28.865 1.00 27.28 116 ALA A N 1
ATOM 847 C CA . ALA A 1 116 ? 12.215 -0.882 29.410 1.00 27.28 116 ALA A CA 1
ATOM 848 C C . ALA A 1 116 ? 12.631 -0.410 30.813 1.00 27.28 116 ALA A C 1
ATOM 850 O O . ALA A 1 116 ? 12.839 -1.224 31.713 1.00 27.28 116 ALA A O 1
ATOM 851 N N . GLN A 1 117 ? 12.669 0.908 31.026 1.00 26.28 117 GLN A N 1
ATOM 852 C CA . GLN A 1 117 ? 12.753 1.509 32.357 1.00 26.28 117 GLN A CA 1
ATOM 853 C C . GLN A 1 117 ? 11.539 2.419 32.573 1.00 26.28 117 GLN A C 1
ATOM 855 O O . GLN A 1 117 ? 11.332 3.389 31.848 1.00 26.28 117 GLN A O 1
ATOM 860 N N . ALA A 1 118 ? 10.703 2.070 33.548 1.00 25.81 118 ALA A N 1
ATOM 861 C CA . ALA A 1 118 ? 9.456 2.772 33.835 1.00 25.81 118 ALA A CA 1
ATOM 862 C C . ALA A 1 118 ? 9.656 3.948 34.803 1.00 25.81 118 ALA A C 1
ATOM 864 O O . ALA A 1 118 ? 10.378 3.787 35.782 1.00 25.81 118 ALA A O 1
ATOM 865 N N . THR A 1 119 ? 8.893 5.039 34.627 1.00 25.00 119 THR A N 1
ATOM 866 C CA . THR A 1 119 ? 8.397 5.873 35.747 1.00 25.00 119 THR A CA 1
ATOM 867 C C . THR A 1 119 ? 7.203 6.780 35.377 1.00 25.00 119 THR A C 1
ATOM 869 O O . THR A 1 119 ? 7.285 7.621 34.495 1.00 25.00 119 THR A O 1
ATOM 872 N N . ALA A 1 120 ? 6.115 6.606 36.139 1.00 24.95 120 ALA A N 1
ATOM 873 C CA . ALA A 1 120 ? 5.136 7.580 36.667 1.00 24.95 120 ALA A CA 1
ATOM 874 C C . ALA A 1 120 ? 4.514 8.742 35.830 1.00 24.95 120 ALA A C 1
ATOM 876 O O . ALA A 1 120 ? 5.175 9.618 35.287 1.00 24.95 120 ALA A O 1
ATOM 877 N N . LYS A 1 121 ? 3.176 8.833 35.947 1.00 24.92 121 LYS A N 1
ATOM 878 C CA . LYS A 1 121 ? 2.245 9.920 35.553 1.00 24.92 121 LYS A CA 1
ATOM 879 C C . LYS A 1 121 ? 1.852 10.776 36.786 1.00 24.92 121 LYS A C 1
ATOM 881 O O . LYS A 1 121 ? 1.732 10.197 37.866 1.00 24.92 121 LYS A O 1
ATOM 886 N N . PRO A 1 122 ? 1.581 12.095 36.658 1.00 27.52 122 PRO A N 1
ATOM 887 C CA . PRO A 1 122 ? 0.227 12.672 36.926 1.00 27.52 122 PRO A CA 1
ATOM 888 C C . PRO A 1 122 ? -0.205 13.692 35.822 1.00 27.52 122 PRO A C 1
ATOM 890 O O . PRO A 1 122 ? 0.649 14.331 35.230 1.00 27.52 122 PRO A O 1
ATOM 893 N N . ALA A 1 123 ? -1.454 13.765 35.314 1.00 25.52 123 ALA A N 1
ATOM 894 C CA . ALA A 1 123 ? -2.665 14.436 35.867 1.00 25.52 123 ALA A CA 1
ATOM 895 C C . ALA A 1 123 ? -2.493 15.979 36.077 1.00 25.52 123 ALA A C 1
ATOM 897 O O . ALA A 1 123 ? -1.494 16.358 36.668 1.00 25.52 123 ALA A O 1
ATOM 898 N N . THR A 1 124 ? -3.373 16.934 35.687 1.00 23.19 124 THR A N 1
ATOM 899 C CA . THR A 1 124 ? -4.778 16.935 35.164 1.00 23.19 124 THR A CA 1
ATOM 900 C C . THR A 1 124 ? -5.238 18.361 34.710 1.00 23.19 124 THR A C 1
ATOM 902 O O . THR A 1 124 ? -4.711 19.313 35.268 1.00 23.19 124 THR A O 1
ATOM 905 N N . VAL A 1 125 ? -6.313 18.491 33.882 1.00 24.23 125 VAL A N 1
ATOM 906 C CA . VAL A 1 125 ? -7.255 19.673 33.749 1.00 24.23 125 VAL A CA 1
ATOM 907 C C . VAL A 1 125 ? -6.676 20.959 33.061 1.00 24.23 125 VAL A C 1
ATOM 909 O O . VAL A 1 125 ? -5.483 21.191 33.175 1.00 24.23 125 VAL A O 1
ATOM 912 N N . SER A 1 126 ? -7.355 21.827 32.265 1.00 25.58 126 SER A N 1
ATOM 913 C CA . SER A 1 126 ? -8.783 22.175 31.962 1.00 25.58 126 SER A CA 1
ATOM 914 C C . SER A 1 126 ? -9.018 22.759 30.532 1.00 25.58 126 SER A C 1
ATOM 916 O O . SER A 1 126 ? -8.103 23.309 29.928 1.00 25.58 126 SER A O 1
ATOM 918 N N . THR A 1 127 ? -10.276 22.737 30.055 1.00 23.73 127 THR A N 1
ATOM 919 C CA . THR A 1 127 ? -10.896 23.413 28.865 1.00 23.73 127 THR A CA 1
ATOM 920 C C . THR A 1 127 ? -11.895 24.525 29.302 1.00 23.73 127 THR A C 1
ATOM 922 O O . THR A 1 127 ? -12.025 24.692 30.517 1.00 23.73 127 THR A O 1
ATOM 925 N N . PRO A 1 128 ? -12.733 25.190 28.445 1.00 38.84 128 PRO A N 1
ATOM 926 C CA . PRO A 1 128 ? -12.736 25.523 26.990 1.00 38.84 128 PRO A CA 1
ATOM 927 C C . PRO A 1 128 ? -12.836 27.091 26.823 1.00 38.84 128 PRO A C 1
ATOM 929 O O . PRO A 1 128 ? -12.043 27.726 27.514 1.00 38.84 128 PRO A O 1
ATOM 932 N N . PRO A 1 129 ? -13.769 27.800 26.105 1.00 36.72 129 PRO A N 1
ATOM 933 C CA . PRO A 1 129 ? -14.526 27.599 24.835 1.00 36.72 129 PRO A CA 1
ATOM 934 C C . PRO A 1 129 ? -14.588 28.812 23.832 1.00 36.72 129 PRO A C 1
ATOM 936 O O . PRO A 1 129 ? -14.290 29.942 24.196 1.00 36.72 129 PRO A O 1
ATOM 939 N N . ALA A 1 130 ? -15.167 28.563 22.636 1.00 26.66 130 ALA A N 1
ATOM 940 C CA . ALA A 1 130 ? -15.926 29.482 21.733 1.00 26.66 130 ALA A CA 1
ATOM 941 C C . ALA A 1 130 ? -15.171 30.633 20.990 1.00 26.66 130 ALA A C 1
ATOM 943 O O . ALA A 1 130 ? -14.087 31.026 21.400 1.00 26.66 130 ALA A O 1
ATOM 944 N N . THR A 1 131 ? -15.607 31.189 19.839 1.00 23.89 131 THR A N 1
ATOM 945 C CA . THR A 1 131 ? -16.921 31.264 19.131 1.00 23.89 131 THR A CA 1
ATOM 946 C C . THR A 1 131 ? -16.650 31.410 17.606 1.00 23.89 131 THR A C 1
ATOM 948 O O . THR A 1 131 ? -15.824 32.231 17.227 1.00 23.89 131 THR A O 1
ATOM 951 N N . GLU A 1 132 ? -17.067 30.512 16.702 1.00 24.84 132 GLU A N 1
ATOM 952 C CA . GLU A 1 132 ? -18.320 30.504 15.898 1.00 24.84 132 GLU A CA 1
ATOM 953 C C . GLU A 1 132 ? -18.584 31.734 14.983 1.00 24.84 132 GLU A C 1
ATOM 955 O O . GLU A 1 132 ? -18.819 32.837 15.471 1.00 24.84 132 GLU A O 1
ATOM 960 N N . SER A 1 133 ? -18.623 31.541 13.647 1.00 24.59 133 SER A N 1
ATOM 961 C CA . SER A 1 133 ? -19.540 32.255 12.716 1.00 24.59 133 SER A CA 1
ATOM 962 C C . SER A 1 133 ? -19.606 31.629 11.300 1.00 24.59 133 SER A C 1
ATOM 964 O O . SER A 1 133 ? -18.609 31.214 10.718 1.00 24.59 133 SER A O 1
ATOM 966 N N . THR A 1 134 ? -20.818 31.586 10.746 1.00 21.11 134 THR A N 1
ATOM 967 C CA . THR A 1 134 ? -21.269 31.260 9.362 1.00 21.11 134 THR A CA 1
ATOM 968 C C . THR A 1 134 ? -22.635 31.986 9.173 1.00 21.11 134 THR A C 1
ATOM 970 O O . THR A 1 134 ? -23.051 32.604 10.159 1.00 21.11 134 THR A O 1
ATOM 973 N N . PRO A 1 135 ? -23.400 31.956 8.043 1.00 41.62 135 PRO A N 1
ATOM 974 C CA . PRO A 1 135 ? -23.256 31.292 6.723 1.00 41.62 135 PRO A CA 1
ATOM 975 C C . PRO A 1 135 ? -23.630 32.209 5.497 1.00 41.62 135 PRO A C 1
ATOM 977 O O . PRO A 1 135 ? -23.640 33.428 5.622 1.00 41.62 135 PRO A O 1
ATOM 980 N N . GLN A 1 136 ? -24.052 31.586 4.366 1.00 23.88 136 GLN A N 1
ATOM 981 C CA . GLN A 1 136 ? -25.060 32.051 3.359 1.00 23.88 136 GLN A CA 1
ATOM 982 C C . GLN A 1 136 ? -24.520 32.738 2.061 1.00 23.88 136 GLN A C 1
ATOM 984 O O . GLN A 1 136 ? -23.695 33.633 2.159 1.00 23.88 136 GLN A O 1
ATOM 989 N N . ALA A 1 137 ? -24.934 32.435 0.806 1.00 24.69 137 ALA A N 1
ATOM 990 C CA . ALA A 1 137 ? -25.711 31.324 0.199 1.00 24.69 137 ALA A CA 1
ATOM 991 C C . ALA A 1 137 ? -25.470 31.156 -1.341 1.00 24.69 137 ALA A C 1
ATOM 993 O O . ALA A 1 137 ? -24.810 31.967 -1.980 1.00 24.69 137 ALA A O 1
ATOM 994 N N . THR A 1 138 ? -26.039 30.072 -1.895 1.00 27.61 138 THR A N 1
ATOM 995 C CA . THR A 1 138 ? -26.050 29.485 -3.267 1.00 27.61 138 THR A CA 1
ATOM 996 C C . THR A 1 138 ? -26.570 30.384 -4.424 1.00 27.61 138 THR A C 1
ATOM 998 O O . THR A 1 138 ? -27.268 31.354 -4.135 1.00 27.61 138 THR A O 1
ATOM 1001 N N . PRO A 1 139 ? -26.310 30.074 -5.732 1.00 33.00 139 PRO A N 1
ATOM 1002 C CA . PRO A 1 139 ? -26.951 28.948 -6.463 1.00 33.00 139 PRO A CA 1
ATOM 1003 C C . PRO A 1 139 ? -26.067 28.104 -7.433 1.00 33.00 139 PRO A C 1
ATOM 1005 O O . PRO A 1 139 ? -24.909 28.403 -7.698 1.00 33.00 139 PRO A O 1
ATOM 1008 N N . LYS A 1 140 ? -26.658 27.004 -7.938 1.00 28.34 140 LYS A N 1
ATOM 1009 C CA . LYS A 1 140 ? -26.084 25.850 -8.687 1.00 28.34 140 LYS A CA 1
ATOM 1010 C C . LYS A 1 140 ? -26.208 25.992 -10.228 1.00 28.34 140 LYS A C 1
ATOM 1012 O O . LYS A 1 140 ? -27.225 26.511 -10.682 1.00 28.34 140 LYS A O 1
ATOM 1017 N N . PRO A 1 141 ? -25.255 25.470 -11.038 1.00 30.20 141 PRO A N 1
ATOM 1018 C CA . PRO A 1 141 ? -25.515 24.294 -11.910 1.00 30.20 141 PRO A CA 1
ATOM 1019 C C . PRO A 1 141 ? -24.504 23.141 -11.704 1.00 30.20 141 PRO A C 1
ATOM 1021 O O . PRO A 1 141 ? -23.511 23.304 -11.006 1.00 30.20 141 PRO A O 1
ATOM 1024 N N . ALA A 1 142 ? -24.764 21.956 -12.273 1.00 38.12 142 ALA A N 1
ATOM 1025 C CA . ALA A 1 142 ? -23.975 20.737 -12.027 1.00 38.12 142 ALA A CA 1
ATOM 1026 C C . ALA A 1 142 ? -23.198 20.237 -13.259 1.00 38.12 142 ALA A C 1
ATOM 1028 O O . ALA A 1 142 ? -23.813 20.033 -14.301 1.00 38.12 142 ALA A O 1
ATOM 1029 N N . ALA A 1 143 ? -21.899 19.954 -13.094 1.00 31.41 143 ALA A N 1
ATOM 1030 C CA . ALA A 1 143 ? -21.111 18.942 -13.818 1.00 31.41 143 ALA A CA 1
ATOM 1031 C C . ALA A 1 143 ? -19.669 18.905 -13.267 1.00 31.41 143 ALA A C 1
ATOM 1033 O O . ALA A 1 143 ? -19.123 19.952 -12.938 1.00 31.41 143 ALA A O 1
ATOM 1034 N N . SER A 1 144 ? -19.048 17.719 -13.247 1.00 31.09 144 SER A N 1
ATOM 1035 C CA . SER A 1 144 ? -17.682 17.445 -12.756 1.00 31.09 144 SER A CA 1
ATOM 1036 C C . SER A 1 144 ? -17.455 17.683 -11.252 1.00 31.09 144 SER A C 1
ATOM 1038 O O . SER A 1 144 ? -17.622 18.781 -10.727 1.00 31.09 144 SER A O 1
ATOM 1040 N N . SER A 1 145 ? -17.037 16.639 -10.533 1.00 33.75 145 SER A N 1
ATOM 1041 C CA . SER A 1 145 ? -16.639 16.731 -9.125 1.00 33.75 145 SER A CA 1
ATOM 1042 C C . SER A 1 145 ? -15.287 17.440 -9.009 1.00 33.75 145 SER A C 1
ATOM 1044 O O . SER A 1 145 ? -14.233 16.812 -9.119 1.00 33.75 145 SER A O 1
ATOM 1046 N N . SER A 1 146 ? -15.314 18.756 -8.794 1.00 34.22 146 SER A N 1
ATOM 1047 C CA . SER A 1 146 ? -14.117 19.563 -8.554 1.00 34.22 146 SER A CA 1
ATOM 1048 C C . SER A 1 146 ? -13.493 19.209 -7.200 1.00 34.22 146 SER A C 1
ATOM 1050 O O . SER A 1 146 ? -13.826 19.804 -6.171 1.00 34.22 146 SER A O 1
ATOM 1052 N N . ALA A 1 147 ? -12.579 18.240 -7.192 1.00 38.41 147 ALA A N 1
ATOM 1053 C CA . ALA A 1 147 ? -11.763 17.955 -6.022 1.00 38.41 147 ALA A CA 1
ATOM 1054 C C . ALA A 1 147 ? -10.918 19.195 -5.688 1.00 38.41 147 ALA A C 1
ATOM 1056 O O . ALA A 1 147 ? -10.123 19.661 -6.507 1.00 38.41 147 ALA A O 1
ATOM 1057 N N . THR A 1 148 ? -11.114 19.753 -4.494 1.00 41.81 148 THR A N 1
ATOM 1058 C CA . THR A 1 148 ? -10.331 20.902 -4.018 1.00 41.81 148 THR A CA 1
ATOM 1059 C C . THR A 1 148 ? -8.924 20.430 -3.663 1.00 41.81 148 THR A C 1
ATOM 1061 O O . THR A 1 148 ? -8.776 19.394 -3.020 1.00 41.81 148 THR A O 1
ATOM 1064 N N . THR A 1 149 ? -7.888 21.162 -4.071 1.00 47.41 149 THR A N 1
ATOM 1065 C CA . THR A 1 149 ? -6.502 20.850 -3.688 1.00 47.41 149 THR A CA 1
ATOM 1066 C C . THR A 1 149 ? -6.259 21.238 -2.229 1.00 47.41 149 THR A C 1
ATOM 1068 O O . THR A 1 149 ? -6.615 22.339 -1.812 1.00 47.41 149 THR A O 1
ATOM 1071 N N . SER A 1 150 ? -5.641 20.356 -1.448 1.00 53.28 150 SER A N 1
ATOM 1072 C CA . SER A 1 150 ? -5.319 20.592 -0.038 1.00 53.28 150 SER A CA 1
ATOM 1073 C C . SER A 1 150 ? -4.286 21.708 0.154 1.00 53.28 150 SER A C 1
ATOM 1075 O O . SER A 1 150 ? -3.197 21.650 -0.413 1.00 53.28 150 SER A O 1
ATOM 1077 N N . SER A 1 151 ? -4.572 22.649 1.054 1.00 58.25 151 SER A N 1
ATOM 1078 C CA . SER A 1 151 ? -3.582 23.571 1.642 1.00 58.25 151 SER A CA 1
ATOM 1079 C C . SER A 1 151 ? -2.742 22.939 2.762 1.00 58.25 151 SER A C 1
ATOM 1081 O O . SER A 1 151 ? -1.774 23.535 3.224 1.00 58.25 151 SER A O 1
ATOM 1083 N N . ASN A 1 152 ? -3.153 21.766 3.244 1.00 67.81 152 ASN A N 1
ATOM 1084 C CA . ASN A 1 152 ? -2.609 21.114 4.430 1.00 67.81 152 ASN A CA 1
ATOM 1085 C C . ASN A 1 152 ? -1.449 20.184 4.051 1.00 67.81 152 ASN A C 1
ATOM 1087 O O . ASN A 1 152 ? -1.463 19.595 2.972 1.00 67.81 152 ASN A O 1
ATOM 1091 N N . SER A 1 153 ? -0.489 19.986 4.958 1.00 78.88 153 SER A N 1
ATOM 1092 C CA . SER A 1 153 ? 0.667 19.104 4.734 1.00 78.88 153 SER A CA 1
ATOM 1093 C C . SER A 1 153 ? 0.333 17.610 4.766 1.00 78.88 153 SER A C 1
ATOM 1095 O O . SER A 1 153 ? 1.135 16.810 4.291 1.00 78.88 153 SER A O 1
ATOM 1097 N N . GLY A 1 154 ? -0.798 17.219 5.369 1.00 84.06 154 GLY A N 1
ATOM 1098 C CA . GLY A 1 154 ? -1.147 15.817 5.615 1.00 84.06 154 GLY A CA 1
ATOM 1099 C C . GLY A 1 154 ? -0.208 15.093 6.591 1.00 84.06 154 GLY A C 1
ATOM 1100 O O . GLY A 1 154 ? -0.381 13.900 6.801 1.00 84.06 154 GLY A O 1
ATOM 1101 N N . ALA A 1 155 ? 0.766 15.783 7.195 1.00 87.50 155 ALA A N 1
ATOM 1102 C CA . ALA A 1 155 ? 1.856 15.178 7.970 1.00 87.50 155 ALA A CA 1
ATOM 1103 C C . ALA A 1 155 ? 1.499 14.863 9.439 1.00 87.50 155 ALA A C 1
ATOM 1105 O O . ALA A 1 155 ? 2.329 14.346 10.181 1.00 87.50 155 ALA A O 1
ATOM 1106 N N . SER A 1 156 ? 0.282 15.190 9.883 1.00 89.06 156 SER A N 1
ATOM 1107 C CA . SER A 1 156 ? -0.199 14.952 11.249 1.00 89.06 156 SER A CA 1
ATOM 1108 C C . SER A 1 156 ? -1.699 14.632 11.258 1.00 89.06 156 SER A C 1
ATOM 1110 O O . SER A 1 156 ? -2.406 14.923 10.293 1.00 89.06 156 SER A O 1
ATOM 1112 N N . PHE A 1 157 ? -2.224 14.101 12.369 1.00 88.44 157 PHE A N 1
ATOM 1113 C CA . PHE A 1 157 ? -3.674 13.931 12.560 1.00 88.44 157 PHE A CA 1
ATOM 1114 C C . PHE A 1 157 ? -4.450 15.257 12.568 1.00 88.44 157 PHE A C 1
ATOM 1116 O O . PHE A 1 157 ? -5.606 15.296 12.143 1.00 88.44 157 PHE A O 1
ATOM 1123 N N . ALA A 1 158 ? -3.828 16.342 13.044 1.00 88.25 158 ALA A N 1
ATOM 1124 C CA . ALA A 1 158 ? -4.437 17.672 13.056 1.00 88.25 158 ALA A CA 1
ATOM 1125 C C . ALA A 1 158 ? -4.543 18.249 11.633 1.00 88.25 158 ALA A C 1
ATOM 1127 O O . ALA A 1 158 ? -5.569 18.821 11.268 1.00 88.25 158 ALA A O 1
ATOM 1128 N N . ASP A 1 159 ? -3.515 18.011 10.814 1.00 90.62 159 ASP A N 1
ATOM 1129 C CA . ASP A 1 159 ? -3.391 18.497 9.435 1.00 90.62 159 ASP A CA 1
ATOM 1130 C C . ASP A 1 159 ? -3.884 17.490 8.385 1.00 90.62 159 ASP A C 1
ATOM 1132 O O . ASP A 1 159 ? -3.697 17.708 7.183 1.00 90.62 159 ASP A O 1
ATOM 1136 N N . ALA A 1 160 ? -4.510 16.394 8.822 1.00 93.69 160 ALA A N 1
ATOM 1137 C CA . ALA A 1 160 ? -4.946 15.298 7.967 1.00 93.69 160 ALA A CA 1
ATOM 1138 C C . ALA A 1 160 ? -5.850 15.783 6.821 1.00 93.69 160 ALA A C 1
ATOM 1140 O O . ALA A 1 160 ? -6.736 16.630 6.993 1.00 93.69 160 ALA A O 1
ATOM 1141 N N . VAL A 1 161 ? -5.629 15.216 5.637 1.00 96.06 161 VAL A N 1
ATOM 1142 C CA . VAL A 1 161 ? -6.344 15.558 4.407 1.00 96.06 161 VAL A CA 1
ATOM 1143 C C . VAL A 1 161 ? -7.821 15.206 4.570 1.00 96.06 161 VAL A C 1
ATOM 1145 O O . VAL A 1 161 ? -8.167 14.073 4.899 1.00 96.06 161 VAL A O 1
ATOM 1148 N N . LYS A 1 162 ? -8.713 16.175 4.350 1.00 95.25 162 LYS A N 1
ATOM 1149 C CA . LYS A 1 162 ? -10.160 15.975 4.503 1.00 95.25 162 LYS A CA 1
ATOM 1150 C C . LYS A 1 162 ? -10.723 15.116 3.366 1.00 95.25 162 LYS A C 1
ATOM 1152 O O . LYS A 1 162 ? -10.287 15.237 2.220 1.00 95.25 162 LYS A O 1
ATOM 1157 N N . LEU A 1 163 ? -11.749 14.322 3.668 1.00 94.88 163 LEU A N 1
ATOM 1158 C CA . LEU A 1 163 ? -12.547 13.603 2.672 1.00 94.88 163 LEU A CA 1
ATOM 1159 C C . LEU A 1 163 ? -12.978 14.539 1.517 1.00 94.88 163 LEU A C 1
ATOM 1161 O O . LEU A 1 163 ? -13.339 15.692 1.751 1.00 94.88 163 LEU A O 1
ATOM 1165 N N . GLY A 1 164 ? -12.894 14.068 0.269 1.00 94.62 164 GLY A N 1
ATOM 1166 C CA . GLY A 1 164 ? -13.177 14.853 -0.943 1.00 94.62 164 GLY A CA 1
ATOM 1167 C C . GLY A 1 164 ? -12.073 15.830 -1.384 1.00 94.62 164 GLY A C 1
ATOM 1168 O O . GLY A 1 164 ? -12.229 16.503 -2.403 1.00 94.62 164 GLY A O 1
ATOM 1169 N N . THR A 1 165 ? -10.958 15.916 -0.651 1.00 95.31 165 THR A N 1
ATOM 1170 C CA . THR A 1 165 ? -9.814 16.782 -0.990 1.00 95.31 165 THR A CA 1
ATOM 1171 C C . THR A 1 165 ? -8.747 16.010 -1.768 1.00 95.31 165 THR A C 1
ATOM 1173 O O . THR A 1 165 ? -8.367 14.903 -1.384 1.00 95.31 165 THR A O 1
ATOM 1176 N N . SER A 1 166 ? -8.217 16.613 -2.832 1.00 95.50 166 SER A N 1
ATOM 1177 C CA . SER A 1 166 ? -7.016 16.129 -3.521 1.00 95.50 166 SER A CA 1
ATOM 1178 C C . SER A 1 166 ? -5.762 16.521 -2.754 1.00 95.50 166 SER A C 1
ATOM 1180 O O . SER A 1 166 ? -5.520 17.711 -2.552 1.00 95.50 166 SER A O 1
ATOM 1182 N N . PHE A 1 167 ? -4.921 15.546 -2.422 1.00 95.69 167 PHE A N 1
ATOM 1183 C CA . PHE A 1 167 ? -3.574 15.780 -1.904 1.00 95.69 167 PHE A CA 1
ATOM 1184 C C . PHE A 1 167 ? -2.533 15.310 -2.919 1.00 95.69 167 PHE A C 1
ATOM 1186 O O . PHE A 1 167 ? -2.648 14.207 -3.453 1.00 95.69 167 PHE A O 1
ATOM 1193 N N . THR A 1 168 ? -1.529 16.148 -3.190 1.00 95.56 168 THR A N 1
ATOM 1194 C CA . THR A 1 168 ? -0.474 15.866 -4.173 1.00 95.56 168 THR A CA 1
ATOM 1195 C C . THR A 1 168 ? 0.889 15.816 -3.503 1.00 95.56 168 THR A C 1
ATOM 1197 O O . THR A 1 168 ? 1.274 16.761 -2.819 1.00 95.56 168 THR A O 1
ATOM 1200 N N . TYR A 1 169 ? 1.642 14.751 -3.757 1.00 93.50 169 TYR A N 1
ATOM 1201 C CA . TYR A 1 169 ? 3.010 14.571 -3.279 1.00 93.50 169 TYR A CA 1
ATOM 1202 C C . TYR A 1 169 ? 3.878 13.887 -4.335 1.00 93.50 169 TYR A C 1
ATOM 1204 O O . TYR A 1 169 ? 3.373 13.339 -5.314 1.00 93.50 169 TYR A O 1
ATOM 1212 N N . THR A 1 170 ? 5.193 13.931 -4.138 1.00 93.75 170 THR A N 1
ATOM 1213 C CA . THR A 1 170 ? 6.158 13.210 -4.973 1.00 93.75 170 THR A CA 1
ATOM 1214 C C . THR A 1 170 ? 6.771 12.081 -4.160 1.00 93.75 170 THR A C 1
ATOM 1216 O O . THR A 1 170 ? 7.285 12.330 -3.069 1.00 93.75 170 THR A O 1
ATOM 1219 N N . ASP A 1 171 ? 6.763 10.872 -4.707 1.00 93.94 171 ASP A N 1
ATOM 1220 C CA . ASP A 1 171 ? 7.576 9.762 -4.213 1.00 93.94 171 ASP A CA 1
ATOM 1221 C C . ASP A 1 171 ? 8.869 9.627 -5.014 1.00 93.94 171 ASP A C 1
ATOM 1223 O O . ASP A 1 171 ? 8.964 10.042 -6.173 1.00 93.94 171 ASP A O 1
ATOM 1227 N N . LEU A 1 172 ? 9.873 9.057 -4.360 1.00 93.31 172 LEU A N 1
ATOM 1228 C CA . LEU A 1 172 ? 11.219 8.795 -4.840 1.00 93.31 172 LEU A CA 1
ATOM 1229 C C . LEU A 1 172 ? 11.682 7.444 -4.268 1.00 93.31 172 LEU A C 1
ATOM 1231 O O . LEU A 1 172 ? 12.439 7.396 -3.306 1.00 93.31 172 LEU A O 1
ATOM 1235 N N . ASP A 1 173 ? 11.246 6.330 -4.850 1.00 89.94 173 ASP A N 1
ATOM 1236 C CA . ASP A 1 173 ? 11.801 5.026 -4.486 1.00 89.94 173 ASP A CA 1
ATOM 1237 C C . ASP A 1 173 ? 13.250 4.940 -4.984 1.00 89.94 173 ASP A C 1
ATOM 1239 O O . ASP A 1 173 ? 13.524 4.737 -6.167 1.00 89.94 173 ASP A O 1
ATOM 1243 N N . ASN A 1 174 ? 14.186 5.170 -4.070 1.00 90.19 174 ASN A N 1
ATOM 1244 C CA . ASN A 1 174 ? 15.624 5.202 -4.302 1.00 90.19 174 ASN A CA 1
ATOM 1245 C C . ASN A 1 174 ? 16.391 4.307 -3.313 1.00 90.19 174 ASN A C 1
ATOM 1247 O O . ASN A 1 174 ? 17.603 4.472 -3.167 1.00 90.19 174 ASN A O 1
ATOM 1251 N N . TYR A 1 175 ? 15.713 3.372 -2.637 1.00 83.88 175 TYR A N 1
ATOM 1252 C CA . TYR A 1 175 ? 16.276 2.595 -1.524 1.00 83.88 175 TYR A CA 1
ATOM 1253 C C . TYR A 1 175 ? 17.553 1.824 -1.909 1.00 83.88 175 TYR A C 1
ATOM 1255 O O . TYR A 1 175 ? 18.515 1.774 -1.146 1.00 83.88 175 TYR A O 1
ATOM 1263 N N . TYR A 1 176 ? 17.599 1.274 -3.126 1.00 85.88 176 TYR A N 1
ATOM 1264 C CA . TYR A 1 176 ? 18.757 0.535 -3.644 1.00 85.88 176 TYR A CA 1
ATOM 1265 C C . TYR A 1 176 ? 19.736 1.390 -4.469 1.00 85.88 176 TYR A C 1
ATOM 1267 O O . TYR A 1 176 ? 20.680 0.847 -5.051 1.00 85.88 176 TYR A O 1
ATOM 1275 N N . SER A 1 177 ? 19.540 2.707 -4.558 1.00 85.94 177 SER A N 1
ATOM 1276 C CA . SER A 1 177 ? 20.371 3.599 -5.379 1.00 85.94 177 SER A CA 1
ATOM 1277 C C . SER A 1 177 ? 21.824 3.661 -4.868 1.00 85.94 177 SER A C 1
ATOM 1279 O O . SER A 1 177 ? 22.037 3.669 -3.656 1.00 85.94 177 SER A O 1
ATOM 1281 N N . PRO A 1 178 ? 22.860 3.707 -5.735 1.00 90.56 178 PRO A N 1
ATOM 1282 C CA . PRO A 1 178 ? 22.843 3.678 -7.204 1.00 90.56 178 PRO A CA 1
ATOM 1283 C C . PRO A 1 178 ? 22.986 2.255 -7.797 1.00 90.56 178 PRO A C 1
ATOM 1285 O O . PRO A 1 178 ? 23.386 2.090 -8.955 1.00 90.56 178 PRO A O 1
ATOM 1288 N N . LYS A 1 179 ? 22.746 1.201 -7.004 1.00 93.06 179 LYS A N 1
ATOM 1289 C CA . LYS A 1 179 ? 22.837 -0.197 -7.461 1.00 93.06 179 LYS A CA 1
ATOM 1290 C C . LYS A 1 179 ? 21.570 -0.613 -8.205 1.00 93.06 179 LYS A C 1
ATOM 1292 O O . LYS A 1 179 ? 21.654 -0.973 -9.374 1.00 93.06 179 LYS A O 1
ATOM 1297 N N . GLY A 1 180 ? 20.419 -0.529 -7.547 1.00 92.19 180 GLY A N 1
ATOM 1298 C CA . GLY A 1 180 ? 19.110 -0.733 -8.167 1.00 92.19 180 GLY A CA 1
ATOM 1299 C C . GLY A 1 180 ? 18.620 0.508 -8.912 1.00 92.19 180 GLY A C 1
ATOM 1300 O O . GLY A 1 180 ? 19.147 1.608 -8.723 1.00 92.19 180 GLY A O 1
ATOM 1301 N N . ASP A 1 181 ? 17.608 0.317 -9.759 1.00 94.31 181 ASP A N 1
ATOM 1302 C CA . ASP A 1 181 ? 16.871 1.427 -10.365 1.00 94.31 181 ASP A CA 1
ATOM 1303 C C . ASP A 1 181 ? 16.266 2.321 -9.278 1.00 94.31 181 ASP A C 1
ATOM 1305 O O . ASP A 1 181 ? 15.900 1.853 -8.201 1.00 94.31 181 ASP A O 1
ATOM 1309 N N . SER A 1 182 ? 16.176 3.619 -9.553 1.00 95.69 182 SER A N 1
ATOM 1310 C CA . SER A 1 182 ? 15.438 4.566 -8.713 1.00 95.69 182 SER A CA 1
ATOM 1311 C C . SER A 1 182 ? 14.243 5.086 -9.496 1.00 95.69 182 SER A C 1
ATOM 1313 O O . SER A 1 182 ? 14.389 5.419 -10.670 1.00 95.69 182 SER A O 1
ATOM 1315 N N . THR A 1 183 ? 13.068 5.173 -8.883 1.00 96.31 183 THR A N 1
ATOM 1316 C CA . THR A 1 183 ? 11.846 5.643 -9.548 1.00 96.31 183 THR A CA 1
ATOM 1317 C C . THR A 1 183 ? 11.244 6.831 -8.820 1.00 96.31 183 THR A C 1
ATOM 1319 O O . THR A 1 183 ? 11.394 6.966 -7.611 1.00 96.31 183 THR A O 1
ATOM 1322 N N . SER A 1 184 ? 10.583 7.724 -9.551 1.00 96.38 184 SER A N 1
ATOM 1323 C CA . SER A 1 184 ? 9.878 8.859 -8.957 1.00 96.38 184 SER A CA 1
ATOM 1324 C C . SER A 1 184 ? 8.580 9.126 -9.698 1.00 96.38 184 SER A C 1
ATOM 1326 O O . SER A 1 184 ? 8.526 8.982 -10.919 1.00 96.38 184 SER A O 1
ATOM 1328 N N . ALA A 1 185 ? 7.537 9.507 -8.968 1.00 97.69 185 ALA A N 1
ATOM 1329 C CA . ALA A 1 185 ? 6.254 9.905 -9.528 1.00 97.69 185 ALA A CA 1
ATOM 1330 C C . ALA A 1 185 ? 5.588 10.955 -8.640 1.00 97.69 185 ALA A C 1
ATOM 1332 O O . ALA A 1 185 ? 5.740 10.948 -7.419 1.00 97.69 185 ALA A O 1
ATOM 1333 N N . GLN A 1 186 ? 4.819 11.843 -9.263 1.00 97.69 186 GLN A N 1
ATOM 1334 C CA . GLN A 1 186 ? 3.891 12.723 -8.572 1.00 97.69 186 GLN A CA 1
ATOM 1335 C C . GLN A 1 186 ? 2.530 12.030 -8.486 1.00 97.69 186 GLN A C 1
ATOM 1337 O O . GLN A 1 186 ? 1.879 11.801 -9.507 1.00 97.69 186 GLN A O 1
ATOM 1342 N N . TYR A 1 187 ? 2.099 11.726 -7.267 1.00 97.81 187 TYR A N 1
ATOM 1343 C CA . TYR A 1 187 ? 0.788 11.166 -6.975 1.00 97.81 187 TYR A CA 1
ATOM 1344 C C . TYR A 1 187 ? -0.159 12.272 -6.516 1.00 97.81 187 TYR A C 1
ATOM 1346 O O . TYR A 1 187 ? 0.154 13.006 -5.581 1.00 97.81 187 TYR A O 1
ATOM 1354 N N . THR A 1 188 ? -1.336 12.361 -7.134 1.00 98.06 188 THR A N 1
ATOM 1355 C CA . THR A 1 188 ? -2.497 13.068 -6.581 1.00 98.06 188 THR A CA 1
ATOM 1356 C C . THR A 1 188 ? -3.519 12.027 -6.152 1.00 98.06 188 THR A C 1
ATOM 1358 O O . THR A 1 188 ? -4.034 11.294 -6.996 1.00 98.06 188 THR A O 1
ATOM 1361 N N . PHE A 1 189 ? -3.818 11.963 -4.857 1.00 98.00 189 PHE A N 1
ATOM 1362 C CA . PHE A 1 189 ? -4.753 11.000 -4.281 1.00 98.00 189 PHE A CA 1
ATOM 1363 C C . PHE A 1 189 ? -5.962 11.707 -3.661 1.00 98.00 189 PHE A C 1
ATOM 1365 O O . PHE A 1 189 ? -5.841 12.783 -3.067 1.00 98.00 189 PHE A O 1
ATOM 1372 N N . THR A 1 190 ? -7.138 11.100 -3.796 1.00 98.25 190 THR A N 1
ATOM 1373 C CA . THR A 1 190 ? -8.398 11.593 -3.227 1.00 98.25 190 THR A CA 1
ATOM 1374 C C . THR A 1 190 ? -9.223 10.422 -2.725 1.00 98.25 190 THR A C 1
ATOM 1376 O O . THR A 1 190 ? -9.515 9.502 -3.488 1.00 98.25 190 THR A O 1
ATOM 1379 N N . ILE A 1 191 ? -9.669 10.488 -1.469 1.00 98.31 191 ILE A N 1
ATOM 1380 C CA . ILE A 1 191 ? -10.787 9.669 -0.995 1.00 98.31 191 ILE A CA 1
ATOM 1381 C C . ILE A 1 191 ? -12.065 10.430 -1.349 1.00 98.31 191 ILE A C 1
ATOM 1383 O O . ILE A 1 191 ? -12.294 11.523 -0.832 1.00 98.31 191 ILE A O 1
ATOM 1387 N N . ASN A 1 192 ? -12.884 9.884 -2.245 1.00 97.69 192 ASN A N 1
ATOM 1388 C CA . ASN A 1 192 ? -14.134 10.507 -2.683 1.00 97.69 192 ASN A CA 1
ATOM 1389 C C . ASN A 1 192 ? -15.292 10.164 -1.738 1.00 97.69 192 ASN A C 1
ATOM 1391 O O . ASN A 1 192 ? -16.166 10.993 -1.492 1.00 97.69 192 ASN A O 1
ATOM 1395 N N . LYS A 1 193 ? -15.309 8.930 -1.219 1.00 97.56 193 LYS A N 1
ATOM 1396 C CA . LYS A 1 193 ? -16.358 8.412 -0.336 1.00 97.56 193 LYS A CA 1
ATOM 1397 C C . LYS A 1 193 ? -15.814 7.290 0.547 1.00 97.56 193 LYS A C 1
ATOM 1399 O O . LYS A 1 193 ? -14.954 6.524 0.121 1.00 97.56 193 LYS A O 1
ATOM 1404 N N . VAL A 1 194 ? -16.367 7.175 1.752 1.00 97.81 194 VAL A N 1
ATOM 1405 C CA . VAL A 1 194 ? -16.149 6.056 2.678 1.00 97.81 194 VAL A CA 1
ATOM 1406 C C . VAL A 1 194 ? -17.482 5.345 2.894 1.00 97.81 194 VAL A C 1
ATOM 1408 O O . VAL A 1 194 ? -18.494 5.993 3.160 1.00 97.81 194 VAL A O 1
ATOM 1411 N N . THR A 1 195 ? -17.495 4.020 2.772 1.00 95.56 195 THR A N 1
ATOM 1412 C CA . THR A 1 195 ? -18.678 3.180 3.005 1.00 95.56 195 THR A CA 1
ATOM 1413 C C . THR A 1 195 ? -18.324 2.092 4.017 1.00 95.56 195 THR A C 1
ATOM 1415 O O . THR A 1 195 ? -17.384 1.337 3.791 1.00 95.56 195 THR A O 1
ATOM 1418 N N . SER A 1 196 ? -19.052 1.987 5.131 1.00 92.31 196 SER A N 1
ATOM 1419 C CA . SER A 1 196 ? -18.891 0.859 6.063 1.00 92.31 196 SER A CA 1
ATOM 1420 C C . SER A 1 196 ? -19.274 -0.458 5.389 1.00 92.31 196 SER A C 1
ATOM 1422 O O . SER A 1 196 ? -20.259 -0.506 4.654 1.00 92.31 196 SER A O 1
ATOM 1424 N N . THR A 1 197 ? -18.514 -1.519 5.650 1.00 85.12 197 THR A N 1
ATOM 1425 C CA . THR A 1 197 ? -18.746 -2.844 5.064 1.00 85.12 197 THR A CA 1
ATOM 1426 C C . THR A 1 197 ? -18.527 -3.952 6.095 1.00 85.12 197 THR A C 1
ATOM 1428 O O . THR A 1 197 ? -17.933 -3.741 7.151 1.00 85.12 197 THR A O 1
ATOM 1431 N N . THR A 1 198 ? -19.046 -5.137 5.798 1.00 81.00 198 THR A N 1
ATOM 1432 C CA . THR A 1 198 ? -18.930 -6.349 6.618 1.00 81.00 198 THR A CA 1
ATOM 1433 C C . THR A 1 198 ? -18.138 -7.418 5.876 1.00 81.00 198 THR A C 1
ATOM 1435 O O . THR A 1 198 ? -18.082 -7.413 4.647 1.00 81.00 198 THR A O 1
ATOM 1438 N N . LEU A 1 199 ? -17.594 -8.399 6.600 1.00 76.94 199 LEU A N 1
ATOM 1439 C CA . LEU A 1 199 ? -16.850 -9.513 5.994 1.00 76.94 199 LEU A CA 1
ATOM 1440 C C . LEU A 1 199 ? -17.675 -10.282 4.950 1.00 76.94 199 LEU A C 1
ATOM 1442 O O . LEU A 1 199 ? -17.152 -10.683 3.916 1.00 76.94 199 LEU A O 1
ATOM 1446 N N . GLY A 1 200 ? -18.985 -10.437 5.177 1.00 76.62 200 GLY A N 1
ATOM 1447 C CA . GLY A 1 200 ? -19.889 -11.056 4.202 1.00 76.62 200 GLY A CA 1
ATOM 1448 C C . GLY A 1 200 ? -20.034 -10.240 2.912 1.00 76.62 200 GLY A C 1
ATOM 1449 O O . GLY A 1 200 ? -20.054 -10.811 1.825 1.00 76.62 200 GLY A O 1
ATOM 1450 N N . GLN A 1 201 ? -20.076 -8.908 3.015 1.00 82.56 201 GLN A N 1
ATOM 1451 C CA . GLN A 1 201 ? -20.110 -8.013 1.853 1.00 82.56 201 GLN A CA 1
ATOM 1452 C C . GLN A 1 201 ? -18.762 -7.963 1.122 1.00 82.56 201 GLN A C 1
ATOM 1454 O O . GLN A 1 201 ? -18.753 -7.893 -0.100 1.00 82.56 201 GLN A O 1
ATOM 1459 N N . LEU A 1 202 ? -17.636 -8.042 1.839 1.00 82.19 202 LEU A N 1
ATOM 1460 C CA . LEU A 1 202 ? -16.309 -8.137 1.224 1.00 82.19 202 LEU A CA 1
ATOM 1461 C C . LEU A 1 202 ? -16.140 -9.440 0.433 1.00 82.19 202 LEU A C 1
ATOM 1463 O O . LEU A 1 202 ? -15.749 -9.396 -0.731 1.00 82.19 202 LEU A O 1
ATOM 1467 N N . LYS A 1 203 ? -16.536 -10.583 1.007 1.00 80.69 203 LYS A N 1
ATOM 1468 C CA . LYS A 1 203 ? -16.524 -11.877 0.301 1.00 80.69 203 LYS A CA 1
ATOM 1469 C C . LYS A 1 203 ? -17.388 -11.862 -0.961 1.00 80.69 203 LYS A C 1
ATOM 1471 O O . LYS A 1 203 ? -16.997 -12.433 -1.972 1.00 80.69 203 LYS A O 1
ATOM 1476 N N . ALA A 1 204 ? -18.518 -11.152 -0.943 1.00 83.00 204 ALA A N 1
ATOM 1477 C CA . ALA A 1 204 ? -19.364 -10.971 -2.125 1.00 83.00 204 ALA A CA 1
ATOM 1478 C C . ALA A 1 204 ? -18.721 -10.117 -3.242 1.00 83.00 204 ALA A C 1
ATOM 1480 O O . ALA A 1 204 ? -19.167 -10.205 -4.380 1.00 83.00 204 ALA A O 1
ATOM 1481 N N . LEU A 1 205 ? -17.679 -9.328 -2.943 1.00 79.31 205 LEU A N 1
ATOM 1482 C CA . LEU A 1 205 ? -16.868 -8.594 -3.930 1.00 79.31 205 LEU A CA 1
ATOM 1483 C C . LEU A 1 205 ? -15.674 -9.419 -4.457 1.00 79.31 205 LEU A C 1
ATOM 1485 O O . LEU A 1 205 ? -14.845 -8.891 -5.196 1.00 79.31 205 LEU A O 1
ATOM 1489 N N . GLY A 1 206 ? -15.547 -10.689 -4.055 1.00 75.94 206 GLY A N 1
ATOM 1490 C CA . GLY A 1 206 ? -14.410 -11.553 -4.390 1.00 75.94 206 GLY A CA 1
ATOM 1491 C C . GLY A 1 206 ? -13.213 -11.435 -3.440 1.00 75.94 206 GLY A C 1
ATOM 1492 O O . GLY A 1 206 ? -12.206 -12.097 -3.662 1.00 75.94 206 GLY A O 1
ATOM 1493 N N . PHE A 1 207 ? -13.305 -10.638 -2.368 1.00 75.00 207 PHE A N 1
ATOM 1494 C CA . PHE A 1 207 ? -12.237 -10.542 -1.371 1.00 75.00 207 PHE A CA 1
ATOM 1495 C C . PHE A 1 207 ? -12.260 -11.756 -0.428 1.00 75.00 207 PHE A C 1
ATOM 1497 O O . PHE A 1 207 ? -13.066 -11.827 0.507 1.00 75.00 207 PHE A O 1
ATOM 1504 N N . GLU A 1 208 ? -11.358 -12.711 -0.659 1.00 67.38 208 GLU A N 1
ATOM 1505 C CA . GLU A 1 208 ? -11.114 -13.821 0.263 1.00 67.38 208 GLU A CA 1
ATOM 1506 C C . GLU A 1 208 ? -10.172 -13.392 1.394 1.00 67.38 208 GLU A C 1
ATOM 1508 O O . GLU A 1 208 ? -8.962 -13.252 1.237 1.00 67.38 208 GLU A O 1
ATOM 1513 N N . GLU A 1 209 ? -10.752 -13.167 2.568 1.00 61.75 209 GLU A N 1
ATOM 1514 C CA . GLU A 1 209 ? -10.019 -12.742 3.755 1.00 61.75 209 GLU A CA 1
ATOM 1515 C C . GLU A 1 209 ? -9.269 -13.914 4.414 1.00 61.75 209 GLU A C 1
ATOM 1517 O O . GLU A 1 209 ? -9.882 -14.865 4.912 1.00 61.75 209 GLU A O 1
ATOM 1522 N N . HIS A 1 210 ? -7.942 -13.814 4.500 1.00 54.47 210 HIS A N 1
ATOM 1523 C CA . HIS A 1 210 ? -7.110 -14.703 5.315 1.00 54.47 210 HIS A CA 1
ATOM 1524 C C . HIS A 1 210 ? -7.157 -14.300 6.803 1.00 54.47 210 HIS A C 1
ATOM 1526 O O . HIS A 1 210 ? -6.157 -13.860 7.369 1.00 54.47 210 HIS A O 1
ATOM 1532 N N . VAL A 1 211 ? -8.319 -14.444 7.456 1.00 47.53 211 VAL A N 1
ATOM 1533 C CA . VAL A 1 211 ? -8.420 -14.256 8.918 1.00 47.53 211 VAL A CA 1
ATOM 1534 C C . VAL A 1 211 ? -7.705 -15.397 9.628 1.00 47.53 211 VAL A C 1
ATOM 1536 O O . VAL A 1 211 ? -8.189 -16.528 9.636 1.00 47.53 211 VAL A O 1
ATOM 1539 N N . THR A 1 212 ? -6.589 -15.090 10.284 1.00 47.97 212 THR A N 1
ATOM 1540 C CA . THR A 1 212 ? -5.930 -16.004 11.231 1.00 47.97 212 THR A CA 1
ATOM 1541 C C . THR A 1 212 ? -6.005 -15.533 12.683 1.00 47.97 212 THR A C 1
ATOM 1543 O O . THR A 1 212 ? -5.453 -16.204 13.549 1.00 47.97 212 THR A O 1
ATOM 1546 N N . ASP A 1 213 ? -6.692 -14.421 12.965 1.00 47.97 213 ASP A N 1
ATOM 1547 C CA . ASP A 1 213 ? -6.906 -13.913 14.324 1.00 47.97 213 ASP A CA 1
ATOM 1548 C C . ASP A 1 213 ? -8.340 -13.355 14.494 1.00 47.97 213 ASP A C 1
ATOM 1550 O O . ASP A 1 213 ? -8.664 -12.319 13.905 1.00 47.97 213 ASP A O 1
ATOM 1554 N N . PRO A 1 214 ? -9.225 -14.041 15.246 1.00 46.81 214 PRO A N 1
ATOM 1555 C CA . PRO A 1 214 ? -10.584 -13.582 15.527 1.00 46.81 214 PRO A CA 1
ATOM 1556 C C . PRO A 1 214 ? -10.685 -12.576 16.692 1.00 46.81 214 PRO A C 1
ATOM 1558 O O . PRO A 1 214 ? -11.773 -12.041 16.908 1.00 46.81 214 PRO A O 1
ATOM 1561 N N . ASP A 1 215 ? -9.605 -12.317 17.440 1.00 48.12 215 ASP A N 1
ATOM 1562 C CA . ASP A 1 215 ? -9.631 -11.508 18.669 1.00 48.12 215 ASP A CA 1
ATOM 1563 C C . ASP A 1 215 ? -9.288 -10.020 18.438 1.00 48.12 215 ASP A C 1
ATOM 1565 O O . ASP A 1 215 ? -9.475 -9.183 19.330 1.00 48.12 215 ASP A O 1
ATOM 1569 N N . VAL A 1 216 ? -8.853 -9.632 17.231 1.00 54.06 216 VAL A N 1
ATOM 1570 C CA . VAL A 1 216 ? -8.612 -8.217 16.901 1.00 54.06 216 VAL A CA 1
ATOM 1571 C C . VAL A 1 216 ? -9.923 -7.511 16.539 1.00 54.06 216 VAL A C 1
ATOM 1573 O O . VAL A 1 216 ? -10.567 -7.815 15.536 1.00 54.06 216 VAL A O 1
ATOM 1576 N N . ALA A 1 217 ? -10.305 -6.503 17.328 1.00 70.81 217 ALA A N 1
ATOM 1577 C CA . ALA A 1 217 ? -11.511 -5.697 17.111 1.00 70.81 217 ALA A CA 1
ATOM 1578 C C . ALA A 1 217 ? -11.378 -4.736 15.906 1.00 70.81 217 ALA A C 1
ATOM 1580 O O . ALA A 1 217 ? -11.225 -3.519 16.060 1.00 70.81 217 ALA A O 1
ATOM 1581 N N . VAL A 1 218 ? -11.457 -5.299 14.701 1.00 79.25 218 VAL A N 1
ATOM 1582 C CA . VAL A 1 218 ? -11.379 -4.609 13.407 1.00 79.25 218 VAL A CA 1
ATOM 1583 C C . VAL A 1 218 ? -12.765 -4.570 12.760 1.00 79.25 218 VAL A C 1
ATOM 1585 O O . VAL A 1 218 ? -13.471 -5.574 12.712 1.00 79.25 218 VAL A O 1
ATOM 1588 N N . ASP A 1 219 ? -13.155 -3.402 12.255 1.00 86.88 219 ASP A N 1
ATOM 1589 C CA . ASP A 1 219 ? -14.219 -3.266 11.256 1.00 86.88 219 ASP A CA 1
ATOM 1590 C C . ASP A 1 219 ? -13.571 -2.923 9.903 1.00 86.88 219 ASP A C 1
ATOM 1592 O O . ASP A 1 219 ? -12.403 -2.544 9.845 1.00 86.88 219 ASP A O 1
ATOM 1596 N N . TYR A 1 220 ? -14.320 -2.990 8.804 1.00 89.50 220 TYR A N 1
ATOM 1597 C CA . TYR A 1 220 ? -13.805 -2.624 7.483 1.00 89.50 220 TYR A CA 1
ATOM 1598 C C . TYR A 1 220 ? -14.582 -1.462 6.867 1.00 89.50 220 TYR A C 1
ATOM 1600 O O . TYR A 1 220 ? -15.795 -1.305 7.056 1.00 89.50 220 TYR A O 1
ATOM 1608 N N . VAL A 1 221 ? -13.879 -0.662 6.068 1.00 94.44 221 VAL A N 1
ATOM 1609 C CA . VAL A 1 221 ? -14.485 0.325 5.173 1.00 94.44 221 VAL A CA 1
ATOM 1610 C C . VAL A 1 221 ? -14.026 0.111 3.739 1.00 94.44 221 VAL A C 1
ATOM 1612 O O . VAL A 1 221 ? -12.911 -0.329 3.471 1.00 94.44 221 VAL A O 1
ATOM 1615 N N . LEU A 1 222 ? -14.911 0.455 2.813 1.00 95.75 222 LEU A N 1
ATOM 1616 C CA . LEU A 1 222 ? -14.653 0.521 1.388 1.00 95.75 222 LEU A CA 1
ATOM 1617 C C . LEU A 1 222 ? -14.505 1.997 1.008 1.00 95.75 222 LEU A C 1
ATOM 1619 O O . LEU A 1 222 ? -15.431 2.794 1.198 1.00 95.75 222 LEU A O 1
ATOM 1623 N N . LEU A 1 223 ? -13.326 2.362 0.519 1.00 98.00 223 LEU A N 1
ATOM 1624 C CA . LEU A 1 223 ? -12.993 3.702 0.058 1.00 98.00 223 LEU A CA 1
ATOM 1625 C C . LEU A 1 223 ? -13.194 3.762 -1.456 1.00 98.00 223 LEU A C 1
ATOM 1627 O O . LEU A 1 223 ? -12.549 3.008 -2.180 1.00 98.00 223 LEU A O 1
ATOM 1631 N N . ASP A 1 224 ? -14.038 4.667 -1.946 1.00 98.00 224 ASP A N 1
ATOM 1632 C CA . ASP A 1 224 ? -14.041 5.030 -3.365 1.00 98.00 224 ASP A CA 1
ATOM 1633 C C . ASP A 1 224 ? -12.970 6.110 -3.568 1.00 98.00 224 ASP A C 1
ATOM 1635 O O . ASP A 1 224 ? -13.078 7.202 -3.003 1.00 98.00 224 ASP A O 1
ATOM 1639 N N . VAL A 1 225 ? -11.931 5.823 -4.354 1.00 98.62 225 VAL A N 1
ATOM 1640 C CA . VAL A 1 225 ? -10.734 6.673 -4.478 1.00 98.62 225 VAL A CA 1
ATOM 1641 C C . VAL A 1 225 ? -10.437 7.061 -5.925 1.00 98.62 225 VAL A C 1
ATOM 1643 O O . VAL A 1 225 ? -10.833 6.372 -6.866 1.00 98.62 225 VAL A O 1
ATOM 1646 N N . THR A 1 226 ? -9.717 8.169 -6.094 1.00 98.62 226 THR A N 1
ATOM 1647 C CA . THR A 1 226 ? -9.132 8.600 -7.371 1.00 98.62 226 THR A CA 1
ATOM 1648 C C . THR A 1 226 ? -7.631 8.780 -7.195 1.00 98.62 226 THR A C 1
ATOM 1650 O O . THR A 1 226 ? -7.186 9.446 -6.259 1.00 98.62 226 THR A O 1
ATOM 1653 N N . LEU A 1 227 ? -6.864 8.205 -8.119 1.00 98.62 227 LEU A N 1
ATOM 1654 C CA . LEU A 1 227 ? -5.417 8.322 -8.220 1.00 98.62 227 LEU A CA 1
ATOM 1655 C C . LEU A 1 227 ? -5.057 8.945 -9.571 1.00 98.62 227 LEU A C 1
ATOM 1657 O O . LEU A 1 227 ? -5.406 8.411 -10.622 1.00 98.62 227 LEU A O 1
ATOM 1661 N N . LYS A 1 228 ? -4.300 10.042 -9.544 1.00 98.62 228 LYS A N 1
ATOM 1662 C CA . LYS A 1 228 ? -3.604 10.583 -10.716 1.00 98.62 228 LYS A CA 1
ATOM 1663 C C . LYS A 1 228 ? -2.111 10.382 -10.522 1.00 98.62 228 LYS A C 1
ATOM 1665 O O . LYS A 1 228 ? -1.571 10.758 -9.483 1.00 98.62 228 LYS A O 1
ATOM 1670 N N . VAL A 1 229 ? -1.448 9.837 -11.530 1.00 98.56 229 VAL A N 1
ATOM 1671 C CA . VAL A 1 229 ? -0.000 9.639 -11.564 1.00 98.56 229 VAL A CA 1
ATOM 1672 C C . VAL A 1 229 ? 0.566 10.515 -12.665 1.00 98.56 229 VAL A C 1
ATOM 1674 O O . VAL A 1 229 ? 0.177 10.392 -13.826 1.00 98.56 229 VAL A O 1
ATOM 1677 N N . LYS A 1 230 ? 1.485 11.409 -12.306 1.00 98.12 230 LYS A N 1
ATOM 1678 C CA . LYS A 1 230 ? 2.194 12.288 -13.238 1.00 98.12 230 LYS A CA 1
ATOM 1679 C C . LYS A 1 230 ? 3.695 12.120 -13.113 1.00 98.12 230 LYS A C 1
ATOM 1681 O O . LYS A 1 230 ? 4.210 11.882 -12.024 1.00 98.12 230 LYS A O 1
ATOM 1686 N N . ASN A 1 231 ? 4.398 12.312 -14.226 1.00 96.38 231 ASN A N 1
ATOM 1687 C CA . ASN A 1 231 ? 5.862 12.296 -14.281 1.00 96.38 231 ASN A CA 1
ATOM 1688 C C . ASN A 1 231 ? 6.478 11.013 -13.683 1.00 96.38 231 ASN A C 1
ATOM 1690 O O . ASN A 1 231 ? 7.550 11.074 -13.082 1.00 96.38 231 ASN A O 1
ATOM 1694 N N . ALA A 1 232 ? 5.805 9.863 -13.835 1.00 98.12 232 ALA A N 1
ATOM 1695 C CA . ALA A 1 232 ? 6.371 8.574 -13.455 1.00 98.12 232 ALA A CA 1
ATOM 1696 C C . ALA A 1 232 ? 7.645 8.356 -14.273 1.00 98.12 232 ALA A C 1
ATOM 1698 O O . ALA A 1 232 ? 7.616 8.406 -15.501 1.00 98.12 232 ALA A O 1
ATOM 1699 N N . SER A 1 233 ? 8.771 8.192 -13.595 1.00 97.25 233 SER A N 1
ATOM 1700 C CA . SER A 1 233 ? 10.108 8.255 -14.176 1.00 97.25 233 SER A CA 1
ATOM 1701 C C . SER A 1 233 ? 11.031 7.244 -13.508 1.00 97.25 233 SER A C 1
ATOM 1703 O O . SER A 1 233 ? 10.783 6.802 -12.382 1.00 97.25 233 SER A O 1
ATOM 1705 N N . LEU A 1 234 ? 12.094 6.864 -14.217 1.00 97.31 234 LEU A N 1
ATOM 1706 C CA . LEU A 1 234 ? 13.068 5.877 -13.766 1.00 97.31 234 LEU A CA 1
ATOM 1707 C C . LEU A 1 234 ? 14.487 6.354 -14.092 1.00 97.31 234 LEU A C 1
ATOM 1709 O O . LEU A 1 234 ? 14.778 6.741 -15.218 1.00 97.31 234 LEU A O 1
ATOM 1713 N N . VAL A 1 235 ? 15.388 6.281 -13.118 1.00 96.69 235 VAL A N 1
ATOM 1714 C CA . VAL A 1 235 ? 16.835 6.439 -13.294 1.00 96.69 235 VAL A CA 1
ATOM 1715 C C . VAL A 1 235 ? 17.460 5.055 -13.195 1.00 96.69 235 VAL A C 1
ATOM 1717 O O . VAL A 1 235 ? 17.293 4.374 -12.181 1.00 96.69 235 VAL A O 1
ATOM 1720 N N . LYS A 1 236 ? 18.160 4.627 -14.254 1.00 96.62 236 LYS A N 1
ATOM 1721 C CA . LYS A 1 236 ? 18.716 3.273 -14.313 1.00 96.62 236 LYS A CA 1
ATOM 1722 C C . LYS A 1 236 ? 19.867 3.103 -13.317 1.00 96.62 236 LYS A C 1
ATOM 1724 O O . LYS A 1 236 ? 20.837 3.858 -13.355 1.00 96.62 236 LYS A O 1
ATOM 1729 N N . GLY A 1 237 ? 19.769 2.086 -12.465 1.00 94.62 237 GLY A N 1
ATOM 1730 C CA . GLY A 1 237 ? 20.831 1.688 -11.542 1.00 94.62 237 GLY A CA 1
ATOM 1731 C C . GLY A 1 237 ? 21.944 0.902 -12.232 1.00 94.62 237 GLY A C 1
ATOM 1732 O O . GLY A 1 237 ? 21.736 0.286 -13.278 1.00 94.62 237 GLY A O 1
ATOM 1733 N N . SER A 1 238 ? 23.126 0.851 -11.617 1.00 95.44 238 SER A N 1
ATOM 1734 C CA . SER A 1 238 ? 24.280 0.097 -12.149 1.00 95.44 238 SER A CA 1
ATOM 1735 C C . SER A 1 238 ? 24.044 -1.418 -12.295 1.00 95.44 238 SER A C 1
ATOM 1737 O O . SER A 1 238 ? 24.727 -2.066 -13.084 1.00 95.44 238 SER A O 1
ATOM 1739 N N . GLN A 1 239 ? 23.067 -1.975 -11.576 1.00 93.12 239 GLN A N 1
ATOM 1740 C CA . GLN A 1 239 ? 22.567 -3.353 -11.697 1.00 93.12 239 GLN A CA 1
ATOM 1741 C C . GLN A 1 239 ? 21.045 -3.402 -11.934 1.00 93.12 239 GLN A C 1
ATOM 1743 O O . GLN A 1 239 ? 20.419 -4.445 -11.762 1.00 93.12 239 GLN A O 1
ATOM 1748 N N . GLY A 1 240 ? 20.440 -2.271 -12.300 1.00 87.75 240 GLY A N 1
ATOM 1749 C CA . GLY A 1 240 ? 19.004 -2.152 -12.520 1.00 87.75 240 GLY A CA 1
ATOM 1750 C C . GLY A 1 240 ? 18.552 -2.657 -13.893 1.00 87.75 240 GLY A C 1
ATOM 1751 O O . GLY A 1 240 ? 19.323 -2.687 -14.862 1.00 87.75 240 GLY A O 1
ATOM 1752 N N . GLN A 1 241 ? 17.277 -3.029 -13.994 1.00 92.38 241 GLN A N 1
ATOM 1753 C CA . GLN A 1 241 ? 16.657 -3.449 -15.252 1.00 92.38 241 GLN A CA 1
ATOM 1754 C C . GLN A 1 241 ? 16.541 -2.260 -16.214 1.00 92.38 241 GLN A C 1
ATOM 1756 O O . GLN A 1 241 ? 16.838 -2.383 -17.403 1.00 92.38 241 GLN A O 1
ATOM 1761 N N . GLY A 1 242 ? 16.265 -1.062 -15.697 1.00 94.94 242 GLY A N 1
ATOM 1762 C CA . GLY A 1 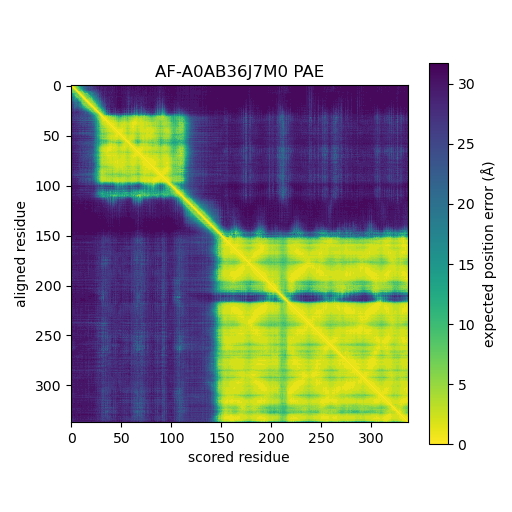242 ? 16.093 0.157 -16.488 1.00 94.94 242 GLY A CA 1
ATOM 1763 C C . GLY A 1 242 ? 14.685 0.336 -17.057 1.00 94.94 242 GLY A C 1
ATOM 1764 O O . GLY A 1 242 ? 14.504 1.162 -17.949 1.00 94.94 242 GLY A O 1
ATOM 1765 N N . TRP A 1 243 ? 13.708 -0.424 -16.565 1.00 95.62 243 TRP A N 1
ATOM 1766 C CA . TRP A 1 243 ? 12.297 -0.304 -16.920 1.00 95.62 243 TRP A CA 1
ATOM 1767 C C . TRP A 1 243 ? 11.411 -0.762 -15.750 1.00 95.62 243 TRP A C 1
ATOM 1769 O O . TRP A 1 243 ? 11.850 -1.538 -14.900 1.00 95.62 243 TRP A O 1
ATOM 1779 N N . LYS A 1 244 ? 10.173 -0.261 -15.690 1.00 94.44 244 LYS A N 1
ATOM 1780 C CA . LYS A 1 244 ? 9.128 -0.675 -14.735 1.00 94.44 244 LYS A CA 1
ATOM 1781 C C . LYS A 1 244 ? 7.751 -0.454 -15.370 1.00 94.44 244 LYS A C 1
ATOM 1783 O O . LYS A 1 244 ? 7.559 0.554 -16.049 1.00 94.44 244 LYS A O 1
ATOM 1788 N N . PHE A 1 245 ? 6.788 -1.355 -15.169 1.00 97.38 245 PHE A N 1
ATOM 1789 C CA . PHE A 1 245 ? 5.426 -1.163 -15.691 1.00 97.38 245 PHE A CA 1
ATOM 1790 C C . PHE A 1 245 ? 4.757 0.061 -15.061 1.00 97.38 245 PHE A C 1
ATOM 1792 O O . PHE A 1 245 ? 4.791 0.224 -13.839 1.00 97.38 245 PHE A O 1
ATOM 1799 N N . LEU A 1 246 ? 4.104 0.897 -15.872 1.00 97.38 246 LEU A N 1
ATOM 1800 C CA . LEU A 1 246 ? 3.415 2.103 -15.403 1.00 97.38 246 LEU A CA 1
ATOM 1801 C C . LEU A 1 246 ? 2.314 1.787 -14.374 1.00 97.38 246 LEU A C 1
ATOM 1803 O O . LEU A 1 246 ? 2.135 2.555 -13.434 1.00 97.38 246 LEU A O 1
ATOM 1807 N N . SER A 1 247 ? 1.646 0.636 -14.492 1.00 95.62 247 SER A N 1
ATOM 1808 C CA . SER A 1 247 ? 0.642 0.154 -13.529 1.00 95.62 247 SER A CA 1
ATOM 1809 C C . SER A 1 247 ? 1.176 -0.012 -12.101 1.00 95.62 247 SER A C 1
ATOM 1811 O O . SER A 1 247 ? 0.424 0.146 -11.148 1.00 95.62 247 SER A O 1
ATOM 1813 N N . SER A 1 248 ? 2.480 -0.257 -11.934 1.00 93.06 248 SER A N 1
ATOM 1814 C CA . SER A 1 248 ? 3.127 -0.438 -10.623 1.00 93.06 248 SER A CA 1
ATOM 1815 C C . SER A 1 248 ? 3.582 0.869 -9.947 1.00 93.06 248 SER A C 1
ATOM 1817 O O . SER A 1 248 ? 4.328 0.843 -8.964 1.00 93.06 248 SER A O 1
ATOM 1819 N N . PHE A 1 249 ? 3.162 2.023 -10.476 1.00 96.00 249 PHE A N 1
ATOM 1820 C CA . PHE A 1 249 ? 3.308 3.328 -9.831 1.00 96.00 249 PHE A CA 1
ATOM 1821 C C . PHE A 1 249 ? 2.029 3.668 -9.059 1.00 96.00 249 PHE A C 1
ATOM 1823 O O . PHE A 1 249 ? 1.182 4.428 -9.527 1.00 96.00 249 PHE A O 1
ATOM 1830 N N . THR A 1 250 ? 1.892 3.090 -7.868 1.00 94.00 250 THR A N 1
ATOM 1831 C CA . THR A 1 250 ? 0.776 3.327 -6.946 1.00 94.00 250 THR A CA 1
ATOM 1832 C C . THR A 1 250 ? 1.274 3.830 -5.581 1.00 94.00 250 THR A C 1
ATOM 1834 O O . THR A 1 250 ? 2.416 3.560 -5.196 1.00 94.00 250 THR A O 1
ATOM 1837 N N . PRO A 1 251 ? 0.450 4.586 -4.829 1.00 92.31 251 PRO A N 1
ATOM 1838 C CA . PRO A 1 251 ? 0.711 4.912 -3.429 1.00 92.31 251 PRO A CA 1
ATOM 1839 C C . PRO A 1 251 ? 0.859 3.673 -2.542 1.00 92.31 251 PRO A C 1
ATOM 1841 O O . PRO A 1 251 ? 0.059 2.745 -2.641 1.00 92.31 251 PRO A O 1
ATOM 1844 N N . SER A 1 252 ? 1.797 3.700 -1.590 1.00 91.69 252 SER A N 1
ATOM 1845 C CA . SER A 1 252 ? 1.853 2.677 -0.542 1.00 91.69 252 SER A CA 1
ATOM 1846 C C . SER A 1 252 ? 0.747 2.921 0.489 1.00 91.69 252 SER A C 1
ATOM 1848 O O . SER A 1 252 ? 0.878 3.785 1.357 1.00 91.69 252 SER A O 1
ATOM 1850 N N . ILE A 1 253 ? -0.333 2.144 0.425 1.00 94.12 253 ILE A N 1
ATOM 1851 C CA . ILE A 1 253 ? -1.358 2.082 1.477 1.00 94.12 253 ILE A CA 1
ATOM 1852 C C . ILE A 1 253 ? -0.760 1.312 2.659 1.00 94.12 253 ILE A C 1
ATOM 1854 O O . ILE A 1 253 ? -0.447 0.133 2.530 1.00 94.12 253 ILE A O 1
ATOM 1858 N N . TRP A 1 254 ? -0.541 1.980 3.796 1.00 92.81 254 TRP A N 1
ATOM 1859 C CA . TRP A 1 254 ? 0.058 1.332 4.969 1.00 92.81 254 TRP A CA 1
ATOM 1860 C C . TRP A 1 254 ? -0.984 0.719 5.898 1.00 92.81 254 TRP A C 1
ATOM 1862 O O . TRP A 1 254 ? -0.759 -0.365 6.429 1.00 92.81 254 TRP A O 1
ATOM 1872 N N . GLY A 1 255 ? -2.100 1.407 6.125 1.00 93.62 255 GLY A N 1
ATOM 1873 C CA . GLY A 1 255 ? -3.066 0.990 7.134 1.00 93.62 255 GLY A CA 1
ATOM 1874 C C . GLY A 1 255 ? -3.971 2.109 7.611 1.00 93.62 255 GLY A C 1
ATOM 1875 O O . GLY A 1 255 ? -4.029 3.192 7.019 1.00 93.62 255 GLY A O 1
ATOM 1876 N N . ALA A 1 256 ? -4.656 1.833 8.715 1.00 93.38 256 ALA A N 1
ATOM 1877 C CA . ALA A 1 256 ? -5.404 2.817 9.478 1.00 93.38 256 ALA A CA 1
ATOM 1878 C C . ALA A 1 256 ? -4.705 3.119 10.807 1.00 93.38 256 ALA A C 1
ATOM 1880 O O . ALA A 1 256 ? -4.171 2.219 11.456 1.00 93.38 256 ALA A O 1
ATOM 1881 N N . GLU A 1 257 ? -4.756 4.377 11.238 1.00 92.88 257 GLU A N 1
ATOM 1882 C CA . GLU A 1 257 ? -4.221 4.813 12.529 1.00 92.88 257 GLU A CA 1
ATOM 1883 C C . GLU A 1 257 ? -5.181 5.779 13.234 1.00 92.88 257 GLU A C 1
ATOM 1885 O O . GLU A 1 257 ? -5.907 6.551 12.603 1.00 92.88 257 GLU A O 1
ATOM 1890 N N . THR A 1 258 ? -5.187 5.728 14.563 1.00 91.38 258 THR A N 1
ATOM 1891 C CA . THR A 1 258 ? -5.933 6.632 15.446 1.00 91.38 258 THR A CA 1
ATOM 1892 C C . THR A 1 258 ? -4.994 7.672 16.051 1.00 91.38 258 THR A C 1
ATOM 1894 O O . THR A 1 258 ? -3.829 7.386 16.317 1.00 91.38 258 THR A O 1
ATOM 1897 N N . SER A 1 259 ? -5.515 8.844 16.414 1.00 88.25 259 SER A N 1
ATOM 1898 C CA . SER A 1 259 ? -4.744 9.880 17.126 1.00 88.25 259 SER A CA 1
ATOM 1899 C C . SER A 1 259 ? -4.212 9.453 18.506 1.00 88.25 259 SER A C 1
ATOM 1901 O O . SER A 1 259 ? -3.388 10.153 19.088 1.00 88.25 259 SER A O 1
ATOM 1903 N N . SER A 1 260 ? -4.655 8.303 19.031 1.00 85.19 260 SER A N 1
ATOM 1904 C CA . SER A 1 260 ? -4.119 7.658 20.238 1.00 85.19 260 SER A CA 1
ATOM 1905 C C . SER A 1 260 ? -2.967 6.672 19.981 1.00 85.19 260 SER A C 1
ATOM 1907 O O . SER A 1 260 ? -2.562 5.978 20.909 1.00 85.19 260 SER A O 1
ATOM 1909 N N . GLY A 1 261 ? -2.465 6.560 18.745 1.00 84.00 261 GLY A N 1
ATOM 1910 C CA . GLY A 1 261 ? -1.363 5.659 18.380 1.00 84.00 261 GLY A CA 1
ATOM 1911 C C . GLY A 1 261 ? -1.749 4.179 18.254 1.00 84.00 261 GLY A C 1
ATOM 1912 O O . GLY A 1 261 ? -0.877 3.325 18.117 1.00 84.00 261 GLY A O 1
ATOM 1913 N N . GLN A 1 262 ? -3.045 3.844 18.294 1.00 85.31 262 GLN A N 1
ATOM 1914 C CA . GLN A 1 262 ? -3.509 2.518 17.869 1.00 85.31 262 GLN A CA 1
ATOM 1915 C C . GLN A 1 262 ? -3.532 2.477 16.338 1.00 85.31 262 GLN A C 1
ATOM 1917 O O . GLN A 1 262 ? -4.095 3.395 15.733 1.00 85.31 262 GLN A O 1
ATOM 1922 N N . TYR A 1 263 ? -3.001 1.415 15.734 1.00 88.38 263 TYR A N 1
ATOM 1923 C CA . TYR A 1 263 ? -2.989 1.206 14.284 1.00 88.38 263 TYR A CA 1
ATOM 1924 C C . TYR A 1 263 ? -3.404 -0.218 13.893 1.00 88.38 263 TYR A C 1
ATOM 1926 O O . TYR A 1 263 ? -3.360 -1.137 14.709 1.00 88.38 263 TYR A O 1
ATOM 1934 N N . TYR A 1 264 ? -3.767 -0.393 12.624 1.00 86.50 264 TYR A N 1
ATOM 1935 C CA . TYR A 1 264 ? -3.843 -1.691 11.960 1.00 86.50 264 TYR A CA 1
ATOM 1936 C C . TYR A 1 264 ? -3.197 -1.571 10.575 1.00 86.50 264 TYR A C 1
ATOM 1938 O O . TYR A 1 264 ? -3.594 -0.719 9.779 1.00 86.50 264 TYR A O 1
ATOM 1946 N N . ILE A 1 265 ? -2.189 -2.404 10.299 1.00 85.00 265 ILE A N 1
ATOM 1947 C CA . ILE A 1 265 ? -1.454 -2.405 9.025 1.00 85.00 265 ILE A CA 1
ATOM 1948 C C . ILE A 1 265 ? -2.235 -3.218 7.992 1.00 85.00 265 ILE A C 1
ATOM 1950 O O . ILE A 1 265 ? -2.655 -4.336 8.275 1.00 85.00 265 ILE A O 1
ATOM 1954 N N . GLY A 1 266 ? -2.386 -2.678 6.786 1.00 82.50 266 GLY A N 1
ATOM 1955 C CA . GLY A 1 266 ? -2.976 -3.370 5.646 1.00 82.50 266 GLY A CA 1
ATOM 1956 C C . GLY A 1 266 ? -4.055 -2.567 4.927 1.00 82.50 266 GLY A C 1
ATOM 1957 O O . GLY A 1 266 ? -4.174 -1.351 5.057 1.00 82.50 266 GLY A O 1
ATOM 1958 N N . GLY A 1 267 ? -4.851 -3.288 4.149 1.00 85.31 267 GLY A N 1
ATOM 1959 C CA . GLY A 1 267 ? -5.759 -2.729 3.156 1.00 85.31 267 GLY A CA 1
ATOM 1960 C C . GLY A 1 267 ? -5.339 -3.161 1.757 1.00 85.31 267 GLY A C 1
ATOM 1961 O O . GLY A 1 267 ? -4.159 -3.382 1.499 1.00 85.31 267 GLY A O 1
ATOM 1962 N N . SER A 1 268 ? -6.318 -3.328 0.872 1.00 85.81 268 SER A N 1
ATOM 1963 C CA . SER A 1 268 ? -6.093 -3.810 -0.490 1.00 85.81 268 SER A CA 1
ATOM 1964 C C . SER A 1 268 ? -6.668 -2.838 -1.503 1.00 85.81 268 SER A C 1
ATOM 1966 O O . SER A 1 268 ? -7.831 -2.438 -1.400 1.00 85.81 268 SER A O 1
ATOM 1968 N N . SER A 1 269 ? -5.862 -2.496 -2.502 1.00 89.81 269 SER A N 1
ATOM 1969 C CA . SER A 1 269 ? -6.288 -1.876 -3.758 1.00 89.81 269 SER A CA 1
ATOM 1970 C C . SER A 1 269 ? -6.574 -2.906 -4.850 1.00 89.81 269 SER A C 1
ATOM 1972 O O . SER A 1 269 ? -6.952 -2.503 -5.942 1.00 89.81 269 SER A O 1
ATOM 1974 N N . ASP A 1 270 ? -6.413 -4.201 -4.572 1.00 87.38 270 ASP A N 1
ATOM 1975 C CA . ASP A 1 270 ? -6.246 -5.263 -5.569 1.00 87.38 270 ASP A CA 1
ATOM 1976 C C . ASP A 1 270 ? -7.024 -6.533 -5.168 1.00 87.38 270 ASP A C 1
ATOM 1978 O O . ASP A 1 270 ? -7.481 -6.659 -4.028 1.00 87.38 270 ASP A O 1
ATOM 1982 N N . TYR A 1 271 ? -7.133 -7.501 -6.084 1.00 81.50 271 TYR A N 1
ATOM 1983 C CA . TYR A 1 271 ? -7.728 -8.832 -5.850 1.00 81.50 271 TYR A CA 1
ATOM 1984 C C . TYR A 1 271 ? -9.232 -8.861 -5.499 1.00 81.50 271 TYR A C 1
ATOM 1986 O O . TYR A 1 271 ? -9.707 -9.825 -4.906 1.00 81.50 271 TYR A O 1
ATOM 1994 N N . PHE A 1 272 ? -10.004 -7.834 -5.871 1.00 85.56 272 PHE A N 1
ATOM 1995 C CA . PHE A 1 272 ? -11.472 -7.842 -5.767 1.00 85.56 272 PHE A CA 1
ATOM 1996 C C . PHE A 1 272 ? -12.127 -6.985 -6.867 1.00 85.56 272 PHE A C 1
ATOM 1998 O O . PHE A 1 272 ? -11.461 -6.150 -7.488 1.00 85.56 272 PHE A O 1
ATOM 2005 N N . GLU A 1 273 ? -13.426 -7.180 -7.114 1.00 86.75 273 GLU A N 1
ATOM 2006 C CA . GLU A 1 273 ? -14.145 -6.536 -8.224 1.00 86.75 273 GLU A CA 1
ATOM 2007 C C . GLU A 1 273 ? -14.253 -5.009 -8.057 1.00 86.75 273 GLU A C 1
ATOM 2009 O O . GLU A 1 273 ? -14.714 -4.487 -7.035 1.00 86.75 273 GLU A O 1
ATOM 2014 N N . GLY A 1 274 ? -13.844 -4.269 -9.092 1.00 90.19 274 GLY A N 1
ATOM 2015 C CA . GLY A 1 274 ? -13.874 -2.804 -9.117 1.00 90.19 274 GLY A CA 1
ATOM 2016 C C . GLY A 1 274 ? -12.827 -2.155 -8.206 1.00 90.19 274 GLY A C 1
ATOM 2017 O O . GLY A 1 274 ? -12.919 -0.958 -7.902 1.00 90.19 274 GLY A O 1
ATOM 2018 N N . SER A 1 275 ? -11.849 -2.940 -7.756 1.00 94.94 275 SER A N 1
ATOM 2019 C CA . SER A 1 275 ? -10.671 -2.473 -7.034 1.00 94.94 275 SER A CA 1
ATOM 2020 C C . SER A 1 275 ? -9.838 -1.497 -7.881 1.00 94.94 275 SER A C 1
ATOM 2022 O O . SER A 1 275 ? -9.936 -1.453 -9.110 1.00 94.94 275 SER A O 1
ATOM 2024 N N . LEU A 1 276 ? -9.060 -0.632 -7.224 1.00 96.81 276 LEU A N 1
ATOM 2025 C CA . LEU A 1 276 ? -8.242 0.369 -7.917 1.00 96.81 276 LEU A CA 1
ATOM 2026 C C . LEU A 1 276 ? -7.213 -0.283 -8.857 1.00 96.81 276 LEU A C 1
ATOM 2028 O O . LEU A 1 276 ? -7.068 0.174 -9.986 1.00 96.81 276 LEU A O 1
ATOM 2032 N N . GLY A 1 277 ? -6.548 -1.348 -8.413 1.00 93.81 277 GLY A N 1
ATOM 2033 C CA . GLY A 1 277 ? -5.562 -2.112 -9.171 1.00 93.81 277 GLY A CA 1
ATOM 2034 C C . GLY A 1 277 ? -6.157 -2.784 -10.400 1.00 93.81 277 GLY A C 1
ATOM 2035 O O . GLY A 1 277 ? -5.671 -2.552 -11.502 1.00 93.81 277 GLY A O 1
ATOM 2036 N N . GLU A 1 278 ? -7.281 -3.496 -10.256 1.00 93.88 278 GLU A N 1
ATOM 2037 C CA . GLU A 1 278 ? -7.983 -4.110 -11.394 1.00 93.88 278 GLU A CA 1
ATOM 2038 C C . GLU A 1 278 ? -8.367 -3.055 -12.454 1.00 93.88 278 GLU A C 1
ATOM 2040 O O . GLU A 1 278 ? -8.228 -3.275 -13.660 1.00 93.88 278 GLU A O 1
ATOM 2045 N N . ASN A 1 279 ? -8.802 -1.868 -12.020 1.00 96.88 279 ASN A N 1
ATOM 2046 C CA . ASN A 1 279 ? -9.111 -0.763 -12.929 1.00 96.88 279 ASN A CA 1
ATOM 2047 C C . ASN A 1 279 ? -7.856 -0.144 -13.574 1.00 96.88 279 ASN A C 1
ATOM 2049 O O . ASN A 1 279 ? -7.932 0.303 -14.719 1.00 96.88 279 ASN A O 1
ATOM 2053 N N . ILE A 1 280 ? -6.710 -0.128 -12.885 1.00 97.69 280 ILE A N 1
ATOM 2054 C CA . ILE A 1 280 ? -5.416 0.302 -13.442 1.00 97.69 280 ILE A CA 1
ATOM 2055 C C . ILE A 1 280 ? -4.913 -0.704 -14.483 1.00 97.69 280 ILE A C 1
ATOM 2057 O O . ILE A 1 280 ? -4.487 -0.289 -15.558 1.00 97.69 280 ILE A O 1
ATOM 2061 N N . GLU A 1 281 ? -4.996 -2.008 -14.211 1.00 93.75 281 GLU A N 1
ATOM 2062 C CA . GLU A 1 281 ? -4.615 -3.059 -15.163 1.00 93.75 281 GLU A CA 1
ATOM 2063 C C . GLU A 1 281 ? -5.483 -3.013 -16.425 1.00 93.75 281 GLU A C 1
ATOM 2065 O O . GLU A 1 281 ? -4.950 -3.014 -17.532 1.00 93.75 281 GLU A O 1
ATOM 2070 N N . LYS A 1 282 ? -6.808 -2.863 -16.281 1.00 95.69 282 LYS A N 1
ATOM 2071 C CA . LYS A 1 282 ? -7.729 -2.672 -17.418 1.00 95.69 282 LYS A CA 1
ATOM 2072 C C . LYS A 1 282 ? -7.427 -1.403 -18.221 1.00 95.69 282 LYS A C 1
ATOM 2074 O O . LYS A 1 282 ? -7.522 -1.423 -19.445 1.00 95.69 282 LYS A O 1
ATOM 2079 N N . LEU A 1 283 ? -7.072 -0.302 -17.552 1.00 97.31 283 LEU A N 1
ATOM 2080 C CA . LEU A 1 283 ? -6.700 0.963 -18.200 1.00 97.31 283 LEU A CA 1
ATOM 2081 C C . LEU A 1 283 ? -5.363 0.863 -18.954 1.00 97.31 283 LEU A C 1
ATOM 2083 O O . LEU A 1 283 ? -5.176 1.533 -19.967 1.00 97.31 283 LEU A O 1
ATOM 2087 N N . LEU A 1 284 ? -4.433 0.052 -18.449 1.00 95.94 284 LEU A N 1
ATOM 2088 C CA . LEU A 1 284 ? -3.057 -0.075 -18.928 1.00 95.94 284 LEU A CA 1
ATOM 2089 C C . LEU A 1 284 ? -2.781 -1.480 -19.499 1.00 95.94 284 LEU A C 1
ATOM 2091 O O . LEU A 1 284 ? -1.681 -2.009 -19.339 1.00 95.94 284 LEU A O 1
ATOM 2095 N N . ALA A 1 285 ? -3.771 -2.064 -20.182 1.00 93.81 285 ALA A N 1
ATOM 2096 C CA . ALA A 1 285 ? -3.767 -3.458 -20.641 1.00 93.81 285 ALA A CA 1
ATOM 2097 C C . ALA A 1 285 ? -2.644 -3.816 -21.639 1.00 93.81 285 ALA A C 1
ATOM 2099 O O . ALA A 1 285 ? -2.270 -4.980 -21.744 1.00 93.81 285 ALA A O 1
ATOM 2100 N N . ASP A 1 286 ? -2.063 -2.828 -22.328 1.00 94.12 286 ASP A N 1
ATOM 2101 C CA . ASP A 1 286 ? -0.885 -3.001 -23.198 1.00 94.12 286 ASP A CA 1
ATOM 2102 C C . ASP A 1 286 ? 0.452 -3.024 -22.417 1.00 94.12 286 ASP A C 1
ATOM 2104 O O . ASP A 1 286 ? 1.527 -2.938 -23.009 1.00 94.12 286 ASP A O 1
ATOM 2108 N N . PHE A 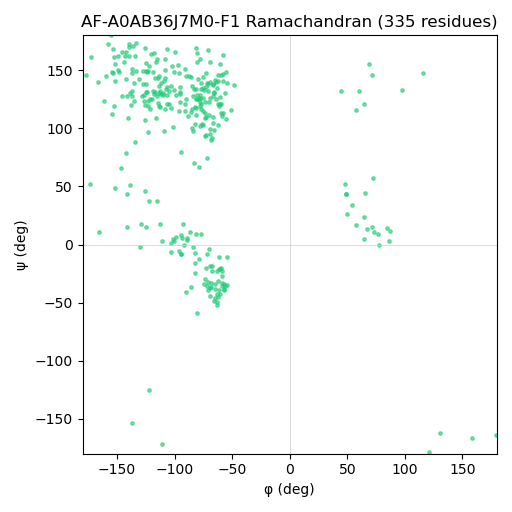1 287 ? 0.398 -3.076 -21.080 1.00 93.50 287 PHE A N 1
ATOM 2109 C CA . PHE A 1 287 ? 1.539 -3.073 -20.154 1.00 93.50 287 PHE A CA 1
ATOM 2110 C C . PHE A 1 287 ? 2.600 -1.985 -20.445 1.00 93.50 287 PHE A C 1
ATOM 2112 O O . PHE A 1 287 ? 3.794 -2.280 -20.545 1.00 93.50 287 PHE A O 1
ATOM 2119 N N . PRO A 1 288 ? 2.214 -0.697 -20.576 1.00 96.06 288 PRO A N 1
ATOM 2120 C CA . PRO A 1 288 ? 3.140 0.369 -20.939 1.00 96.06 288 PRO A CA 1
ATOM 2121 C C . PRO A 1 288 ? 4.275 0.526 -19.917 1.00 96.06 288 PRO A C 1
ATOM 2123 O O . PRO A 1 288 ? 4.060 0.834 -18.745 1.00 96.06 288 PRO A O 1
ATOM 2126 N N . GLU A 1 289 ? 5.509 0.370 -20.389 1.00 97.25 289 GLU A N 1
ATOM 2127 C CA . GLU A 1 289 ? 6.719 0.560 -19.586 1.00 97.25 289 GLU A CA 1
ATOM 2128 C C . GLU A 1 289 ? 7.103 2.038 -19.422 1.00 97.25 289 GLU A C 1
ATOM 2130 O O . GLU A 1 289 ? 7.024 2.827 -20.376 1.00 97.25 289 GLU A O 1
ATOM 2135 N N . VAL A 1 290 ? 7.600 2.363 -18.224 1.00 97.25 290 VAL A N 1
ATOM 2136 C CA . VAL A 1 290 ? 8.374 3.564 -17.885 1.00 97.25 290 VAL A CA 1
ATOM 2137 C C . VAL A 1 290 ? 9.861 3.226 -17.954 1.00 97.25 290 VAL A C 1
ATOM 2139 O O . VAL A 1 290 ? 10.308 2.262 -17.333 1.00 97.25 290 VAL A O 1
ATOM 2142 N N . THR A 1 291 ? 10.639 4.042 -18.663 1.00 97.31 291 THR A N 1
ATOM 2143 C CA . THR A 1 291 ? 12.100 3.897 -18.821 1.00 97.31 291 THR A CA 1
ATOM 2144 C C . THR A 1 291 ? 12.788 5.269 -18.672 1.00 97.31 291 THR A C 1
ATOM 2146 O O . THR A 1 291 ? 12.094 6.290 -18.667 1.00 97.31 291 THR A O 1
ATOM 2149 N N . PRO A 1 292 ? 14.133 5.364 -18.594 1.00 96.12 292 PRO A N 1
ATOM 2150 C CA . PRO A 1 292 ? 14.830 6.647 -18.448 1.00 96.12 292 PRO A CA 1
ATOM 2151 C C . PRO A 1 292 ? 14.574 7.671 -19.559 1.00 96.12 292 PRO A C 1
ATOM 2153 O O . PRO A 1 292 ? 14.746 8.865 -19.335 1.00 96.12 292 PRO A O 1
ATOM 2156 N N . SER A 1 293 ? 14.165 7.224 -20.749 1.00 95.81 293 SER A N 1
ATOM 2157 C CA . SER A 1 293 ? 13.801 8.089 -21.879 1.00 95.81 293 SER A CA 1
ATOM 2158 C C . SER A 1 293 ? 12.289 8.224 -22.093 1.00 95.81 293 SER A C 1
ATOM 2160 O O . SER A 1 293 ? 11.867 9.020 -22.931 1.00 95.81 293 SER A O 1
ATOM 2162 N N . LYS A 1 294 ? 11.469 7.464 -21.358 1.00 96.69 294 LYS A N 1
ATOM 2163 C CA . LYS A 1 294 ? 10.017 7.378 -21.541 1.00 96.69 294 LYS A CA 1
ATOM 2164 C C . LYS A 1 294 ? 9.304 7.467 -20.184 1.00 96.69 294 LYS A C 1
ATOM 2166 O O . LYS A 1 294 ? 9.046 6.430 -19.567 1.00 96.69 294 LYS A O 1
ATOM 2171 N N . PRO A 1 295 ? 8.986 8.681 -19.701 1.00 96.50 295 PRO A N 1
ATOM 2172 C CA . PRO A 1 295 ? 8.144 8.845 -18.525 1.00 96.50 295 PRO A CA 1
ATOM 2173 C C . PRO A 1 295 ? 6.693 8.437 -18.819 1.00 96.50 295 PRO A C 1
ATOM 2175 O O . PRO A 1 295 ? 6.245 8.465 -19.967 1.00 96.50 295 PRO A O 1
ATOM 2178 N N . GLY A 1 296 ? 5.947 8.087 -17.773 1.00 96.75 296 GLY A N 1
ATOM 2179 C CA . GLY A 1 296 ? 4.537 7.706 -17.847 1.00 96.75 296 GLY A CA 1
ATOM 2180 C C . GLY A 1 296 ? 3.623 8.599 -17.009 1.00 96.75 296 GLY A C 1
ATOM 2181 O O . GLY A 1 296 ? 4.063 9.372 -16.153 1.00 96.75 296 GLY A O 1
ATOM 2182 N N . SER A 1 297 ? 2.322 8.526 -17.275 1.00 98.50 297 SER A N 1
ATOM 2183 C CA . SER A 1 297 ? 1.262 9.185 -16.502 1.00 98.50 297 SER A CA 1
ATOM 2184 C C . SER A 1 297 ? -0.072 8.488 -16.771 1.00 98.50 297 SER A C 1
ATOM 2186 O O . SER A 1 297 ? -0.306 8.053 -17.896 1.00 98.50 297 SER A O 1
ATOM 2188 N N . PHE A 1 298 ? -0.942 8.398 -15.768 1.00 98.50 298 PHE A N 1
ATOM 2189 C CA . PHE A 1 298 ? -2.303 7.869 -15.906 1.00 98.50 298 PHE A CA 1
ATOM 2190 C C . PHE A 1 298 ? -3.235 8.465 -14.845 1.00 98.50 298 PHE A C 1
ATOM 2192 O O . PHE A 1 298 ? -2.788 9.097 -13.888 1.00 98.50 298 PHE A O 1
ATOM 2199 N N . GLU A 1 299 ? -4.538 8.262 -15.005 1.00 98.50 299 GLU A N 1
ATOM 2200 C CA . GLU A 1 299 ? -5.542 8.578 -13.991 1.00 98.50 299 GLU A CA 1
ATOM 2201 C C . GLU A 1 299 ? -6.544 7.430 -13.915 1.00 98.50 299 GLU A C 1
ATOM 2203 O O . GLU A 1 299 ? -7.082 7.012 -14.937 1.00 98.50 299 GLU A O 1
ATOM 2208 N N . ALA A 1 300 ? -6.776 6.922 -12.707 1.00 98.25 300 ALA A N 1
ATOM 2209 C CA . ALA A 1 300 ? -7.692 5.825 -12.440 1.00 98.25 300 ALA A CA 1
ATOM 2210 C C . ALA A 1 300 ? -8.531 6.118 -11.192 1.00 98.25 300 ALA A C 1
ATOM 2212 O O . ALA A 1 300 ? -8.089 6.786 -10.254 1.00 98.25 300 ALA A O 1
ATOM 2213 N N . SER A 1 301 ? -9.736 5.560 -11.163 1.00 98.44 301 SER A N 1
ATOM 2214 C CA . SER A 1 301 ? -10.589 5.526 -9.979 1.00 98.44 301 SER A CA 1
ATOM 2215 C C . SER A 1 301 ? -11.027 4.094 -9.726 1.00 98.44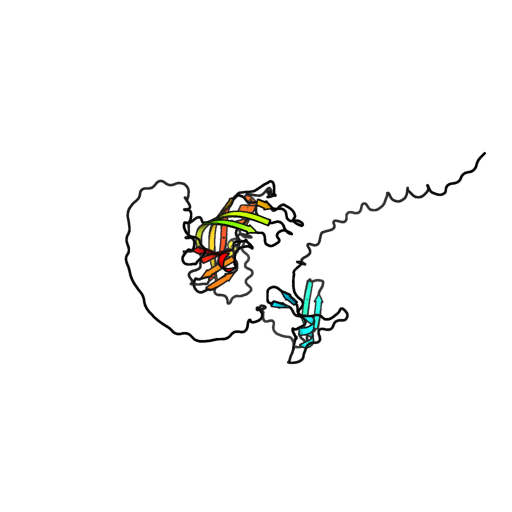 301 SER A C 1
ATOM 2217 O O . SER A 1 301 ? -11.186 3.300 -10.652 1.00 98.44 301 SER A O 1
ATOM 2219 N N . GLY A 1 302 ? -11.244 3.757 -8.465 1.00 97.44 302 GLY A N 1
ATOM 2220 C CA . GLY A 1 302 ? -11.632 2.415 -8.059 1.00 97.44 302 GLY A CA 1
ATOM 2221 C C . GLY A 1 302 ? -11.783 2.340 -6.555 1.00 97.44 302 GLY A C 1
ATOM 2222 O O . GLY A 1 302 ? -11.909 3.368 -5.884 1.00 97.44 302 GLY A O 1
ATOM 2223 N N . LYS A 1 303 ? -11.801 1.120 -6.032 1.00 96.56 303 LYS A N 1
ATOM 2224 C CA . LYS A 1 303 ? -12.032 0.879 -4.611 1.00 96.56 303 LYS A CA 1
ATOM 2225 C C . LYS A 1 303 ? -10.773 0.432 -3.882 1.00 96.56 303 LYS A C 1
ATOM 2227 O O . LYS A 1 303 ? -9.921 -0.243 -4.451 1.00 96.56 303 LYS A O 1
ATOM 2232 N N . VAL A 1 304 ? -10.704 0.780 -2.601 1.00 96.19 304 VAL A N 1
ATOM 2233 C CA . VAL A 1 304 ? -9.729 0.260 -1.637 1.00 96.19 304 VAL A CA 1
ATOM 2234 C C . VAL A 1 304 ? -10.492 -0.283 -0.434 1.00 96.19 304 VAL A C 1
ATOM 2236 O O . VAL A 1 304 ? -11.327 0.420 0.135 1.00 96.19 304 VAL A O 1
ATOM 2239 N N . ILE A 1 305 ? -10.211 -1.520 -0.037 1.00 93.25 305 ILE A N 1
ATOM 2240 C CA . ILE A 1 305 ? -10.659 -2.077 1.245 1.00 93.25 305 ILE A CA 1
ATOM 2241 C C . ILE A 1 305 ? -9.651 -1.631 2.302 1.00 93.25 305 ILE A C 1
ATOM 2243 O O . ILE A 1 305 ? -8.455 -1.845 2.122 1.00 93.25 305 ILE A O 1
ATOM 2247 N N . LEU A 1 306 ? -10.115 -1.033 3.400 1.00 93.75 306 LEU A N 1
ATOM 2248 C CA . LEU A 1 306 ? -9.267 -0.607 4.513 1.00 93.75 306 LEU A CA 1
ATOM 2249 C C . LEU A 1 306 ? -9.781 -1.209 5.839 1.00 93.75 306 LEU A C 1
ATOM 2251 O O . LEU A 1 306 ? -10.925 -0.925 6.214 1.00 93.75 306 LEU A O 1
ATOM 2255 N N . PRO A 1 307 ? -8.971 -2.007 6.561 1.00 90.56 307 PRO A N 1
ATOM 2256 C CA . PRO A 1 307 ? -9.248 -2.365 7.951 1.00 90.56 307 PRO A CA 1
ATOM 2257 C C . PRO A 1 307 ? -9.154 -1.128 8.851 1.00 90.56 307 PRO A C 1
ATOM 2259 O O . PRO A 1 307 ? -8.245 -0.314 8.708 1.00 90.56 307 PRO A O 1
ATOM 2262 N N . ILE A 1 308 ? -10.084 -0.981 9.792 1.00 91.62 308 ILE A N 1
ATOM 2263 C CA . ILE A 1 308 ? -10.141 0.128 10.750 1.00 91.62 308 ILE A CA 1
ATOM 2264 C C . ILE A 1 308 ? -10.384 -0.382 12.171 1.00 91.62 308 ILE A C 1
ATOM 2266 O O . ILE A 1 308 ? -11.071 -1.376 12.397 1.00 91.62 308 ILE A O 1
ATOM 2270 N N . ILE A 1 309 ? -9.867 0.337 13.163 1.00 88.69 309 ILE A N 1
ATOM 2271 C CA . ILE A 1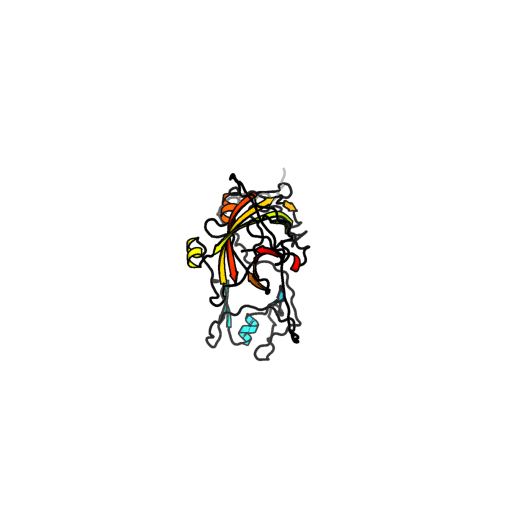 309 ? -10.048 -0.026 14.569 1.00 88.69 309 ILE A CA 1
ATOM 2272 C C . ILE A 1 309 ? -11.483 0.295 14.992 1.00 88.69 309 ILE A C 1
ATOM 2274 O O . ILE A 1 309 ? -11.945 1.441 14.894 1.00 88.69 309 ILE A O 1
ATOM 2278 N N . LYS A 1 310 ? -12.183 -0.733 15.474 1.00 87.56 310 LYS A N 1
ATOM 2279 C CA . LYS A 1 310 ? -13.609 -0.703 15.798 1.00 87.56 310 LYS A CA 1
ATOM 2280 C C . LYS A 1 310 ? -13.963 0.395 16.798 1.00 87.56 310 LYS A C 1
ATOM 2282 O O . LYS A 1 310 ? -13.349 0.534 17.855 1.00 87.56 310 LYS A O 1
ATOM 2287 N N . GLY A 1 311 ? -14.984 1.183 16.464 1.00 87.88 311 GLY A N 1
ATOM 2288 C CA . GLY A 1 311 ? -15.495 2.251 17.331 1.00 87.88 311 GLY A CA 1
ATOM 2289 C C . GLY A 1 311 ? -14.544 3.438 17.558 1.00 87.88 311 GLY A C 1
ATOM 2290 O O . GLY A 1 311 ? -14.800 4.235 18.460 1.00 87.88 311 GLY A O 1
ATOM 2291 N N . LYS A 1 312 ? -13.465 3.583 16.774 1.00 90.50 312 LYS A N 1
ATOM 2292 C CA . LYS A 1 312 ? -12.519 4.712 16.862 1.00 90.50 312 LYS A CA 1
ATOM 2293 C C . LYS A 1 312 ? -12.633 5.669 15.672 1.00 90.50 312 LYS A C 1
ATOM 2295 O O . LYS A 1 312 ? -13.121 5.310 14.597 1.00 90.50 312 LYS A O 1
ATOM 2300 N N . GLU A 1 313 ? -12.149 6.896 15.856 1.00 92.75 313 GLU A N 1
ATOM 2301 C CA . GLU A 1 313 ? -11.837 7.793 14.740 1.00 92.75 313 GLU A CA 1
ATOM 2302 C C . GLU A 1 313 ? -10.511 7.332 14.120 1.00 92.75 313 GLU A C 1
ATOM 2304 O O . GLU A 1 313 ? -9.481 7.305 14.791 1.00 92.75 313 GLU A O 1
ATOM 2309 N N . ASN A 1 314 ? -10.574 6.903 12.861 1.00 94.62 314 ASN A N 1
ATOM 2310 C CA . ASN A 1 314 ? -9.455 6.342 12.112 1.00 94.62 314 ASN A CA 1
ATOM 2311 C C . ASN A 1 314 ? -9.102 7.279 10.949 1.00 94.62 314 ASN A C 1
ATOM 2313 O O . ASN A 1 314 ? -10.000 7.815 10.290 1.00 94.62 314 ASN A O 1
ATOM 2317 N N . SER A 1 315 ? -7.812 7.397 10.656 1.00 96.81 315 SER A N 1
ATOM 2318 C CA . SER A 1 315 ? -7.281 7.988 9.427 1.00 96.81 315 SER A CA 1
ATOM 2319 C C . SER A 1 315 ? -6.678 6.893 8.552 1.00 96.81 315 SER A C 1
ATOM 2321 O O . SER A 1 315 ? -5.999 6.012 9.073 1.00 96.81 315 SER A O 1
ATOM 2323 N N . LEU A 1 316 ? -6.862 6.971 7.231 1.00 97.94 316 LEU A N 1
ATOM 2324 C CA . LEU A 1 316 ? -6.011 6.238 6.287 1.00 97.94 316 LEU A CA 1
ATOM 2325 C C . LEU A 1 316 ? -4.598 6.824 6.362 1.00 97.94 316 LEU A C 1
ATOM 2327 O O . LEU A 1 316 ? -4.441 8.046 6.348 1.00 97.94 316 LEU A O 1
ATOM 2331 N N . VAL A 1 317 ? -3.589 5.958 6.367 1.00 97.00 317 VAL A N 1
ATOM 2332 C CA . VAL A 1 317 ? -2.181 6.338 6.255 1.00 97.00 317 VAL A CA 1
ATOM 2333 C C . VAL A 1 317 ? -1.631 5.840 4.922 1.00 97.00 317 VAL A C 1
ATOM 2335 O O . VAL A 1 317 ? -1.563 4.633 4.670 1.00 97.00 317 VAL A O 1
ATOM 2338 N N . LEU A 1 318 ? -1.200 6.773 4.075 1.00 96.06 318 LEU A N 1
ATOM 2339 C CA . LEU A 1 318 ? -0.288 6.467 2.974 1.00 96.06 318 LEU A CA 1
ATOM 2340 C C . LEU A 1 318 ? 1.149 6.640 3.466 1.00 96.06 318 LEU A C 1
ATOM 2342 O O . LEU A 1 318 ? 1.425 7.548 4.251 1.00 96.06 318 LEU A O 1
ATOM 2346 N N . ARG A 1 319 ? 2.073 5.807 2.986 1.00 90.94 319 ARG A N 1
ATOM 2347 C CA . ARG A 1 319 ? 3.512 6.012 3.181 1.00 90.94 319 ARG A CA 1
ATOM 2348 C C . ARG A 1 319 ? 4.172 6.471 1.893 1.00 90.94 319 ARG A C 1
ATOM 2350 O O . ARG A 1 319 ? 3.925 5.923 0.822 1.00 90.94 319 ARG A O 1
ATOM 2357 N N . ARG A 1 320 ? 5.032 7.472 2.034 1.00 90.31 320 ARG A N 1
ATOM 2358 C CA . ARG A 1 320 ? 5.933 7.942 0.990 1.00 90.31 320 ARG A CA 1
ATOM 2359 C C . ARG A 1 320 ? 7.152 7.044 0.910 1.00 90.31 320 ARG A C 1
ATOM 2361 O O . ARG A 1 320 ? 7.839 6.847 1.913 1.00 90.31 320 ARG A O 1
ATOM 2368 N N . ASN A 1 321 ? 7.454 6.569 -0.289 1.00 81.75 321 ASN A N 1
ATOM 2369 C CA . ASN A 1 321 ? 8.741 5.956 -0.578 1.00 81.75 321 ASN A CA 1
ATOM 2370 C C . ASN A 1 321 ? 9.736 7.071 -0.924 1.00 81.75 321 ASN A C 1
ATOM 2372 O O . ASN A 1 321 ? 9.698 7.591 -2.032 1.00 81.75 321 ASN A O 1
ATOM 2376 N N . ASP A 1 322 ? 10.584 7.471 0.027 1.00 85.44 322 ASP A N 1
ATOM 2377 C CA . ASP A 1 322 ? 11.751 8.342 -0.189 1.00 85.44 322 ASP A CA 1
ATOM 2378 C C . ASP A 1 322 ? 12.783 8.070 0.911 1.00 85.44 322 ASP A C 1
ATOM 2380 O O . ASP A 1 322 ? 12.548 8.377 2.081 1.00 85.44 322 ASP A O 1
ATOM 2384 N N . SER A 1 323 ? 13.934 7.489 0.554 1.00 80.06 323 SER A N 1
ATOM 2385 C CA . SER A 1 323 ? 14.965 7.095 1.526 1.00 80.06 323 SER A CA 1
ATOM 2386 C C . SER A 1 323 ? 15.684 8.283 2.181 1.00 80.06 323 SER A C 1
ATOM 2388 O O . SER A 1 323 ? 16.579 8.073 2.998 1.00 80.06 323 SER A O 1
ATOM 2390 N N . LYS A 1 324 ? 15.373 9.519 1.770 1.00 82.69 324 LYS A N 1
ATOM 2391 C CA . LYS A 1 324 ? 15.900 10.763 2.350 1.00 82.69 324 LYS A CA 1
ATOM 2392 C C . LYS A 1 324 ? 14.973 11.351 3.413 1.00 82.69 324 LYS A C 1
ATOM 2394 O O . LYS A 1 324 ? 15.343 12.339 4.045 1.00 82.69 324 LYS A O 1
ATOM 2399 N N . LEU A 1 325 ? 13.766 10.808 3.573 1.00 79.31 325 LEU A N 1
ATOM 2400 C CA . LEU A 1 325 ? 12.859 11.204 4.642 1.00 79.31 325 LEU A CA 1
ATOM 2401 C C . LEU A 1 325 ? 13.182 10.426 5.913 1.00 79.31 325 LEU A C 1
ATOM 2403 O O . LEU A 1 325 ? 13.353 9.208 5.893 1.00 79.31 325 LEU A O 1
ATOM 2407 N N . GLU A 1 326 ? 13.184 11.141 7.033 1.00 77.62 326 GLU A N 1
ATOM 2408 C CA . GLU A 1 326 ? 13.119 10.516 8.351 1.00 77.62 326 GLU A CA 1
ATOM 2409 C C . GLU A 1 326 ? 11.828 9.695 8.476 1.00 77.62 326 GLU A C 1
ATOM 2411 O O . GLU A 1 326 ? 10.788 10.062 7.921 1.00 77.62 326 GLU A O 1
ATOM 2416 N N . SER A 1 327 ? 11.887 8.576 9.201 1.00 69.50 327 SER A N 1
ATOM 2417 C CA . SER A 1 327 ? 10.786 7.599 9.243 1.00 69.50 327 SER A CA 1
ATOM 2418 C C . SER A 1 327 ? 9.438 8.189 9.696 1.00 69.50 327 SER A C 1
ATOM 2420 O O . SER A 1 327 ? 8.397 7.817 9.152 1.00 69.50 327 SER A O 1
ATOM 2422 N N . ASP A 1 328 ? 9.464 9.167 10.606 1.00 73.69 328 ASP A N 1
ATOM 2423 C CA . ASP A 1 328 ? 8.317 9.922 11.130 1.00 73.69 328 ASP A CA 1
ATOM 2424 C C . ASP A 1 328 ? 7.677 10.870 10.096 1.00 73.69 328 ASP A C 1
ATOM 2426 O O . ASP A 1 328 ? 6.524 11.268 10.248 1.00 73.69 328 ASP A O 1
ATOM 2430 N N . LYS A 1 329 ? 8.396 11.202 9.016 1.00 81.75 329 LYS A N 1
ATOM 2431 C CA . LYS A 1 329 ? 7.969 12.124 7.944 1.00 81.75 329 LYS A CA 1
ATOM 2432 C C . LYS A 1 329 ? 7.493 11.406 6.680 1.00 81.75 329 LYS A C 1
ATOM 2434 O O . LYS A 1 329 ? 7.210 12.057 5.673 1.00 81.75 329 LYS A O 1
ATOM 2439 N N . THR A 1 330 ? 7.417 10.075 6.714 1.00 88.81 330 THR A N 1
ATOM 2440 C CA . THR A 1 330 ? 6.934 9.260 5.587 1.00 88.81 330 THR A CA 1
ATOM 2441 C C . THR A 1 330 ? 5.407 9.165 5.522 1.00 88.81 330 THR A C 1
ATOM 2443 O O . THR A 1 330 ? 4.870 8.944 4.438 1.00 88.81 330 THR A O 1
ATOM 2446 N N . SER A 1 331 ? 4.700 9.348 6.641 1.00 92.94 331 SER A N 1
ATOM 2447 C CA . SER A 1 331 ? 3.240 9.217 6.720 1.00 92.94 331 SER A CA 1
ATOM 2448 C C . SER A 1 331 ? 2.487 10.417 6.135 1.00 92.94 331 SER A C 1
ATOM 2450 O O . SER A 1 331 ? 2.821 11.571 6.403 1.00 92.94 331 SER A O 1
ATOM 2452 N N . ILE A 1 332 ? 1.405 10.134 5.406 1.00 95.56 332 ILE A N 1
ATOM 2453 C CA . ILE A 1 332 ? 0.378 11.098 4.998 1.00 95.56 332 ILE A CA 1
ATOM 2454 C C . ILE A 1 332 ? -0.974 10.597 5.515 1.00 95.56 332 ILE A C 1
ATOM 2456 O O . ILE A 1 332 ? -1.433 9.522 5.122 1.00 95.56 332 ILE A O 1
ATOM 2460 N N . TYR A 1 333 ? -1.627 11.386 6.365 1.00 96.75 333 TYR A N 1
ATOM 2461 C CA . TYR A 1 333 ? -2.900 11.049 6.998 1.00 96.75 333 TYR A CA 1
ATOM 2462 C C . TYR A 1 333 ? -4.086 11.627 6.216 1.00 96.75 333 TYR A C 1
ATOM 2464 O O . TYR A 1 333 ? -4.129 12.825 5.928 1.00 96.75 333 TYR A O 1
ATOM 2472 N N . PHE A 1 334 ? -5.089 10.796 5.935 1.00 97.62 334 PHE A N 1
ATOM 2473 C CA . PHE A 1 334 ? -6.373 11.191 5.347 1.00 97.62 334 PHE A CA 1
ATOM 2474 C C . PHE A 1 334 ? -7.517 10.858 6.305 1.00 97.62 334 PHE A C 1
ATOM 2476 O O . PHE A 1 334 ? -7.623 9.731 6.793 1.00 97.62 334 PHE A O 1
ATOM 2483 N N . LYS A 1 335 ? -8.415 11.817 6.537 1.00 95.88 335 LYS A N 1
ATOM 2484 C CA . LYS A 1 335 ? -9.614 11.618 7.352 1.00 95.88 335 LYS A CA 1
ATOM 2485 C C . LYS A 1 335 ? -10.627 10.727 6.639 1.00 95.88 335 LYS A C 1
ATOM 2487 O O . LYS A 1 335 ? -10.900 10.907 5.453 1.00 95.88 335 LYS A O 1
ATOM 2492 N N . LEU A 1 336 ? -11.231 9.814 7.398 1.00 95.62 336 LEU A N 1
ATOM 2493 C CA . LEU A 1 336 ? -12.299 8.928 6.921 1.00 95.62 336 LEU A CA 1
ATOM 2494 C C . LEU A 1 336 ? -13.715 9.443 7.246 1.00 95.62 336 LEU A C 1
ATOM 2496 O O . LEU A 1 336 ? -14.695 8.821 6.834 1.00 95.62 336 LEU A O 1
ATOM 2500 N N . LYS A 1 337 ? -13.822 10.547 7.997 1.00 85.62 337 LYS A N 1
ATOM 2501 C CA . LYS A 1 337 ? -15.055 11.233 8.416 1.00 85.62 337 LYS A CA 1
ATOM 2502 C C . LYS A 1 337 ? -14.818 12.745 8.488 1.00 85.62 337 LYS A C 1
ATOM 2504 O O . LYS A 1 337 ? -13.641 13.138 8.671 1.00 85.62 337 LYS A O 1
#

Solvent-accessible surface area (backbone atoms only — not comparable to full-atom values): 20938 Å² total; per-residue (Å²): 138,80,93,84,88,79,96,81,87,85,88,88,81,88,88,82,86,81,82,93,70,94,72,84,76,73,77,73,79,68,88,74,76,89,80,85,69,44,77,37,82,84,65,83,55,66,54,96,90,39,74,57,78,47,73,49,100,91,46,70,62,56,33,31,42,46,100,69,28,80,48,66,57,64,56,54,57,37,46,72,71,57,23,48,69,44,81,37,80,92,73,76,36,82,46,74,48,56,78,80,73,73,81,92,73,92,76,82,89,70,68,64,78,75,84,85,83,88,82,89,85,85,90,81,91,86,87,90,84,89,83,93,90,84,86,90,84,87,90,86,90,92,79,80,88,79,58,48,72,58,93,55,84,13,66,38,81,90,40,29,39,50,63,44,30,30,42,74,50,73,37,34,44,39,80,49,53,68,42,30,44,25,36,33,31,35,40,35,42,26,46,67,46,72,40,84,52,49,72,71,58,41,43,73,40,55,38,82,78,86,78,87,66,91,84,67,68,63,41,40,32,40,31,39,33,40,43,36,38,38,67,27,35,35,48,64,17,82,73,29,87,43,65,47,53,48,75,76,69,67,84,43,67,45,19,19,38,28,93,83,74,53,69,44,81,40,55,40,42,51,80,32,74,67,10,32,45,55,42,33,46,67,74,43,68,85,60,55,64,19,22,69,90,36,65,36,67,53,73,46,59,25,28,31,44,36,50,35,60,57,97,57,74,47,23,44,30,36,43,53,46,40,76,87,52,57,80,84,69,27,48,35,29,30,35,68,117

Mean predicted aligned error: 18.79 Å

Foldseek 3Di:
DDDDDDPDPPDDPPPPDDDPDDDPPPPPPPPDDDDDKDFDPVDFDDDPNHTFAQQDPVGGQGWIDDPQATDHDPQRRLVVQVWHWDQDPVVRDTDTGHPPPDDDDDDDDDGDDPDDDDDDDDDDDDDDDDDDDDDDDDDDDDDDLPAAEQPFPLLAPVRAAEASHWYKDKFWQQVVPQAEKIKMKIKTKHQNAKAWDQPVVCVVQQDDDPDPDPPAQKTKIKTWMKIKIGQTAMDGHPNYPQKDFPLPPDWAFFAKAANVGDTDGDKDQDRGHQRQSVQSCVVRVVRDMHGNVRTDIDMTIGIIMGIDRPPGFIWTWTFGNDPPDDPSRRTRTHGND

Organism: NCBI:txid189426

Sequence (337 aa):
MLKVTSKKVMSIITVSSMLLAVGAVAYADTTLKKISAYQNAAISIEVDNQKVNLSSSEGTMYPIIYEGHSYVSAKAVSEALGATVKWDNSRQAVVITSANGGTSTSVVPDKDNTVAQATAKPATVSTPPATESTPQATPKPAASSSATTSSNSGASFADAVKLGTSFTYTDLDNYYSPKGDSTSAQYTFTINKVTSTTLGQLKALGFEEHVTDPDVAVDYVLLDVTLKVKNASLVKGSQGQGWKFLSSFTPSIWGAETSSGQYYIGGSSDYFEGSLGENIEKLLADFPEVTPSKPGSFEASGKVILPIIKGKENSLVLRRNDSKLESDKTSIYFKLK

Secondary structure (DSSP, 8-state):
--------S--SSSSSSS-------------------EE-TT---EETTEEPP-EETTEE---EEETTEEE--HHHHHHHTT-EEEEETTTTEEEEE-TT---------PPP-PPP---------------------------S--PEEP-S---SSSSPBPTTEEEEEEEEE-TTTTTS-EEEEEEEEEEEEEEEE-HHHHHHTT-------S-S-EEEEEEEEEEEEEEEEEE--TT--S-EEGGG---EEEEEE-TTS-EEE--BSSSSTTBHHHHHHHHTTT-PEEBTTB-EEEEEEEEEEEEEETTS--EEEEE--BTTS-GGGSEEEEE--

InterPro domains:
  IPR012854 Copper amine oxidase-like, N-terminal [PF07833] (58-121)
  IPR036582 Copper amine oxidase-like, N-terminal domain superfamily [SSF55383] (36-90)

pLDDT: mean 75.86, std 23.87, range [21.11, 98.62]

Radius of gyration: 29.35 Å; Cα contacts (8 Å, |Δi|>4): 576; chains: 1; bounding box: 84×71×94 Å